Protein AF-A0AAD3HSI0-F1 (afdb_monomer_lite)

Structure (mmCIF, N/CA/C/O backbone):
data_AF-A0AAD3HSI0-F1
#
_entry.id   AF-A0AAD3HSI0-F1
#
loop_
_atom_site.group_PDB
_atom_site.id
_atom_site.type_symbol
_atom_site.label_atom_id
_atom_site.label_alt_id
_atom_site.label_comp_id
_atom_site.label_asym_id
_atom_site.label_entity_id
_atom_site.label_seq_id
_atom_site.pdbx_PDB_ins_code
_atom_site.Cartn_x
_atom_site.Cartn_y
_atom_site.Cartn_z
_atom_site.occupancy
_atom_site.B_iso_or_equiv
_atom_site.auth_seq_id
_atom_site.auth_comp_id
_atom_site.auth_asym_id
_atom_site.auth_atom_id
_atom_site.pdbx_PDB_model_num
ATOM 1 N N . MET A 1 1 ? -40.351 15.876 40.605 1.00 57.47 1 MET A N 1
ATOM 2 C CA . MET A 1 1 ? -41.743 15.424 40.361 1.00 57.47 1 MET A CA 1
ATOM 3 C C . MET A 1 1 ? -41.840 13.958 39.923 1.00 57.47 1 MET A C 1
ATOM 5 O O . MET A 1 1 ? -42.750 13.290 40.383 1.00 57.47 1 MET A O 1
ATOM 9 N N . ALA A 1 2 ? -40.918 13.416 39.111 1.00 60.62 2 ALA A N 1
ATOM 10 C CA . ALA A 1 2 ? -40.989 12.008 38.679 1.00 60.62 2 ALA A CA 1
ATOM 11 C C . ALA A 1 2 ? -40.868 10.975 39.827 1.00 60.62 2 ALA A C 1
ATOM 13 O O . ALA A 1 2 ? -41.600 9.993 39.830 1.00 60.62 2 ALA A O 1
ATOM 14 N N . GLN A 1 3 ? -40.014 11.214 40.832 1.00 64.88 3 GLN A N 1
ATOM 15 C CA . GLN A 1 3 ? -39.878 10.315 41.993 1.00 64.88 3 GLN A CA 1
ATOM 16 C C . GLN A 1 3 ? -41.147 10.243 42.855 1.00 64.88 3 GLN A C 1
ATOM 18 O O . GLN A 1 3 ? -41.597 9.145 43.161 1.00 64.88 3 GLN A O 1
ATOM 23 N N . SER A 1 4 ? -41.811 11.373 43.132 1.00 65.19 4 SER A N 1
ATOM 24 C CA . SER A 1 4 ? -43.018 11.368 43.979 1.00 65.19 4 SER A CA 1
ATOM 25 C C . SER A 1 4 ? -44.195 10.615 43.337 1.00 65.19 4 SER A C 1
ATOM 27 O O . SER A 1 4 ? -45.005 10.010 44.039 1.00 65.19 4 SER A O 1
ATOM 29 N N . ALA A 1 5 ? -44.276 10.598 42.000 1.00 67.88 5 ALA A N 1
ATOM 30 C CA . ALA A 1 5 ? -45.267 9.806 41.275 1.00 67.88 5 ALA A CA 1
ATOM 31 C C . ALA A 1 5 ? -44.990 8.295 41.392 1.00 67.88 5 ALA A C 1
ATOM 33 O O . ALA A 1 5 ? -45.919 7.521 41.632 1.00 67.88 5 ALA A O 1
ATOM 34 N N . VAL A 1 6 ? -43.723 7.880 41.284 1.00 71.81 6 VAL A N 1
ATOM 35 C CA . VAL A 1 6 ? -43.298 6.474 41.418 1.00 71.81 6 VAL A CA 1
ATOM 36 C C . VAL A 1 6 ? -43.520 5.961 42.844 1.00 71.81 6 VAL A C 1
ATOM 38 O O . VAL A 1 6 ? -44.069 4.872 43.024 1.00 71.81 6 VAL A O 1
ATOM 41 N N . ASP A 1 7 ? -43.195 6.770 43.854 1.00 77.06 7 ASP A N 1
ATOM 42 C CA . ASP A 1 7 ? -43.385 6.405 45.261 1.00 77.06 7 ASP A CA 1
ATOM 43 C C . ASP A 1 7 ? -44.874 6.191 45.584 1.00 77.06 7 ASP A C 1
ATOM 45 O O . ASP A 1 7 ? -45.240 5.174 46.181 1.00 77.06 7 ASP A O 1
ATOM 49 N N . SER A 1 8 ? -45.750 7.055 45.050 1.00 83.81 8 SER A N 1
ATOM 50 C CA . SER A 1 8 ? -47.211 6.928 45.184 1.00 83.81 8 SER A CA 1
ATOM 51 C C . SER A 1 8 ? -47.787 5.644 44.572 1.00 83.81 8 SER A C 1
ATOM 53 O O . SER A 1 8 ? -48.773 5.095 45.074 1.00 83.81 8 SER A O 1
ATOM 55 N N . GLY A 1 9 ? -47.165 5.128 43.506 1.00 91.56 9 GLY A N 1
ATOM 56 C CA . GLY A 1 9 ? -47.543 3.857 42.885 1.00 91.56 9 GLY A CA 1
ATOM 57 C C . GLY A 1 9 ? -47.223 2.660 43.781 1.00 91.56 9 GLY A C 1
ATOM 58 O O . GLY A 1 9 ? -48.044 1.750 43.921 1.00 91.56 9 GLY A O 1
ATOM 59 N N . ARG A 1 10 ? -46.069 2.693 44.461 1.00 92.56 10 ARG A N 1
ATOM 60 C CA . ARG A 1 10 ? -45.661 1.646 45.406 1.00 92.56 10 ARG A CA 1
ATOM 61 C C . ARG A 1 10 ? -46.605 1.563 46.605 1.00 92.56 10 ARG A C 1
ATOM 63 O O . ARG A 1 10 ? -47.008 0.458 46.965 1.00 92.56 10 ARG A O 1
ATOM 70 N N . GLN A 1 11 ? -46.997 2.695 47.199 1.00 93.94 11 GLN A N 1
ATOM 71 C CA . GLN A 1 11 ? -47.949 2.693 48.322 1.00 93.94 11 GLN A CA 1
ATOM 72 C C . GLN A 1 11 ? -49.327 2.162 47.913 1.00 93.94 11 GLN A C 1
ATOM 74 O O . GLN A 1 11 ? -49.906 1.365 48.650 1.00 93.94 11 GLN A O 1
ATOM 79 N N . ARG A 1 12 ? -49.827 2.524 46.720 1.00 95.44 12 ARG A N 1
ATOM 80 C CA . ARG A 1 12 ? -51.085 1.972 46.180 1.00 95.44 12 ARG A CA 1
ATOM 81 C C . ARG A 1 12 ? -51.027 0.458 46.026 1.00 95.44 12 ARG A C 1
ATOM 83 O O . ARG A 1 12 ? -51.946 -0.220 46.468 1.00 95.44 12 ARG A O 1
ATOM 90 N N . SER A 1 13 ? -49.951 -0.063 45.435 1.00 96.38 13 SER A N 1
ATOM 91 C CA . SER A 1 13 ? -49.782 -1.507 45.249 1.00 96.38 13 SER A CA 1
ATOM 92 C C . SER A 1 13 ? -49.721 -2.247 46.589 1.00 96.38 13 SER A C 1
ATOM 94 O O . SER A 1 13 ? -50.409 -3.249 46.762 1.00 96.38 13 SER A O 1
ATOM 96 N N . LEU A 1 14 ? -48.967 -1.728 47.567 1.00 95.75 14 LEU A N 1
ATOM 97 C CA . LEU A 1 14 ? -48.894 -2.321 48.906 1.00 95.75 14 LEU A CA 1
ATOM 98 C C . LEU A 1 14 ? -50.250 -2.309 49.621 1.00 95.75 14 LEU A C 1
ATOM 100 O O . LEU A 1 14 ? -50.632 -3.323 50.199 1.00 95.75 14 LEU A O 1
ATOM 104 N N . LEU A 1 15 ? -50.983 -1.194 49.550 1.00 96.38 15 LEU A N 1
ATOM 105 C CA . LEU A 1 15 ? -52.324 -1.071 50.122 1.00 96.38 15 LEU A CA 1
ATOM 106 C C . LEU A 1 15 ? -53.298 -2.066 49.482 1.00 96.38 15 LEU A C 1
ATOM 108 O O . LEU A 1 15 ? -53.994 -2.779 50.196 1.00 96.38 15 LEU A O 1
ATOM 112 N N . GLN A 1 16 ? -53.321 -2.152 48.151 1.00 97.38 16 GLN A N 1
ATOM 113 C CA . GLN A 1 16 ? -54.204 -3.063 47.422 1.00 97.38 16 GLN A CA 1
ATOM 114 C C . GLN A 1 16 ? -53.899 -4.533 47.743 1.00 97.38 16 GLN A C 1
ATOM 116 O O . GLN A 1 16 ? -54.815 -5.320 47.986 1.00 97.38 16 GLN A O 1
ATOM 121 N N . ASN A 1 17 ? -52.618 -4.904 47.800 1.00 97.31 17 ASN A N 1
ATOM 122 C CA . ASN A 1 17 ? -52.205 -6.257 48.173 1.00 97.31 17 ASN A CA 1
ATOM 123 C C . ASN A 1 17 ? -52.589 -6.580 49.626 1.00 97.31 17 ASN A C 1
ATOM 125 O O . ASN A 1 17 ? -53.079 -7.674 49.903 1.00 97.31 17 ASN A O 1
ATOM 129 N N . ALA A 1 18 ? -52.424 -5.624 50.548 1.00 97.06 18 ALA A N 1
ATOM 130 C CA . ALA A 1 18 ? -52.848 -5.780 51.938 1.00 97.06 18 ALA A CA 1
ATOM 131 C C . ALA A 1 18 ? -54.365 -5.963 52.058 1.00 97.06 18 ALA A C 1
ATOM 133 O O . ALA A 1 18 ? -54.807 -6.901 52.712 1.00 97.06 18 ALA A O 1
ATOM 134 N N . GLN A 1 19 ? -55.159 -5.142 51.367 1.00 97.12 19 GLN A N 1
ATOM 135 C CA . GLN A 1 19 ? -56.620 -5.270 51.331 1.00 97.12 19 GLN A CA 1
ATOM 136 C C . GLN A 1 19 ? -57.073 -6.611 50.742 1.00 97.12 19 GLN A C 1
ATOM 138 O O . GLN A 1 19 ? -58.029 -7.208 51.231 1.00 97.12 19 GLN A O 1
ATOM 143 N N . THR A 1 20 ? -56.364 -7.111 49.727 1.00 97.81 20 THR A N 1
ATOM 144 C CA . THR A 1 20 ? -56.641 -8.427 49.133 1.00 97.81 20 THR A CA 1
ATOM 145 C C . THR A 1 20 ? -56.404 -9.541 50.154 1.00 97.81 20 THR A C 1
ATOM 147 O O . THR A 1 20 ? -57.298 -10.354 50.371 1.00 97.81 20 THR A O 1
ATOM 150 N N . LEU A 1 21 ? -55.269 -9.531 50.867 1.00 96.62 21 LEU A N 1
ATOM 151 C CA . LEU A 1 21 ? -55.018 -10.507 51.936 1.00 96.62 21 LEU A CA 1
ATOM 152 C C . LEU A 1 21 ? -56.005 -10.382 53.100 1.00 96.62 21 LEU A C 1
ATOM 154 O O . LEU A 1 21 ? -56.401 -11.398 53.661 1.00 96.62 21 LEU A O 1
ATOM 158 N N . VAL A 1 22 ? -56.417 -9.166 53.473 1.00 97.25 22 VAL A N 1
ATOM 159 C CA . VAL A 1 22 ? -57.468 -8.956 54.483 1.00 97.25 22 VAL A CA 1
ATOM 160 C C . VAL A 1 22 ? -58.766 -9.631 54.040 1.00 97.25 22 VAL A C 1
ATOM 162 O O . VAL A 1 22 ? -59.374 -10.357 54.824 1.00 97.25 22 VAL A O 1
ATOM 165 N N . ALA A 1 23 ? -59.181 -9.434 52.786 1.00 97.12 23 ALA A N 1
ATOM 166 C CA . ALA A 1 23 ? -60.387 -10.051 52.242 1.00 97.12 23 ALA A CA 1
ATOM 167 C C . ALA A 1 23 ? -60.285 -11.585 52.206 1.00 97.12 23 ALA A C 1
ATOM 169 O O . ALA A 1 23 ? -61.213 -12.267 52.640 1.00 97.12 23 ALA A O 1
ATOM 170 N N . GLU A 1 24 ? -59.147 -12.129 51.763 1.00 96.69 24 GLU A N 1
ATOM 171 C CA . GLU A 1 24 ? -58.871 -13.571 51.785 1.00 96.69 24 GLU A CA 1
ATOM 172 C C . GLU A 1 24 ? -58.932 -14.136 53.211 1.00 96.69 24 GLU A C 1
ATOM 174 O O . GLU A 1 24 ? -59.584 -15.151 53.454 1.00 96.69 24 GLU A O 1
ATOM 179 N N . LEU A 1 25 ? -58.307 -13.453 54.175 1.00 96.19 25 LEU A N 1
ATOM 180 C CA . LEU A 1 25 ? -58.303 -13.855 55.579 1.00 96.19 25 LEU A CA 1
ATOM 181 C C . LEU A 1 25 ? -59.692 -13.779 56.215 1.00 96.19 25 LEU A C 1
ATOM 183 O O . LEU A 1 25 ? -60.002 -14.639 57.032 1.00 96.19 25 LEU A O 1
ATOM 187 N N . ARG A 1 26 ? -60.540 -12.806 55.860 1.00 96.25 26 ARG A N 1
ATOM 188 C CA . ARG A 1 26 ? -61.935 -12.741 56.344 1.00 96.25 26 ARG A CA 1
ATOM 189 C C . ARG A 1 26 ? -62.821 -13.826 55.734 1.00 96.25 26 ARG A C 1
ATOM 191 O O . ARG A 1 26 ? -63.758 -14.273 56.384 1.00 96.25 26 ARG A O 1
ATOM 198 N N . ALA A 1 27 ? -62.532 -14.257 54.506 1.00 96.06 27 ALA A N 1
ATOM 199 C CA . ALA A 1 27 ? -63.307 -15.291 53.822 1.00 96.06 27 ALA A CA 1
ATOM 200 C C . ALA A 1 27 ? -63.081 -16.704 54.394 1.00 96.06 27 ALA A C 1
ATOM 202 O O . ALA A 1 27 ? -63.919 -17.585 54.199 1.00 96.06 27 ALA A O 1
ATOM 203 N N . LEU A 1 28 ? -61.964 -16.940 55.094 1.00 95.31 28 LEU A N 1
ATOM 204 C CA . LEU A 1 28 ? -61.685 -18.230 55.729 1.00 95.31 28 LEU A CA 1
ATOM 205 C C . LEU A 1 28 ? -62.642 -18.481 56.913 1.00 95.31 28 LEU A C 1
ATOM 207 O O . LEU A 1 28 ? -62.819 -17.587 57.744 1.00 95.31 28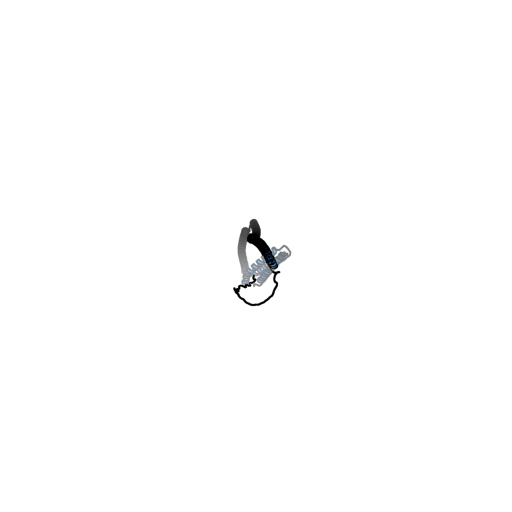 LEU A O 1
ATOM 211 N N . PRO A 1 29 ? -63.208 -19.692 57.068 1.00 94.44 29 PRO A N 1
ATOM 212 C CA . PRO A 1 29 ? -64.038 -20.028 58.227 1.00 94.44 29 PRO A CA 1
ATOM 213 C C . PRO A 1 29 ? -63.246 -19.928 59.545 1.00 94.44 29 PRO A C 1
ATOM 215 O O . PRO A 1 29 ? -62.018 -19.924 59.542 1.00 94.44 29 PRO A O 1
ATOM 218 N N . LEU A 1 30 ? -63.937 -19.788 60.681 1.00 92.56 30 LEU A N 1
ATOM 219 C CA . LEU A 1 30 ? -63.336 -19.619 62.020 1.00 92.56 30 LEU A CA 1
ATOM 220 C C . LEU A 1 30 ? -63.153 -20.952 62.773 1.00 92.56 30 LEU A C 1
ATOM 222 O O . LEU A 1 30 ? -63.159 -20.993 64.001 1.00 92.56 30 LEU A O 1
ATOM 226 N N . ASP A 1 31 ? -63.008 -22.067 62.059 1.00 92.12 31 ASP A N 1
ATOM 227 C CA . ASP A 1 31 ? -62.752 -23.362 62.687 1.00 92.12 31 ASP A CA 1
ATOM 228 C C . ASP A 1 31 ? -61.269 -23.512 63.100 1.00 92.12 31 ASP A C 1
ATOM 230 O O . ASP A 1 31 ? -60.387 -22.829 62.565 1.00 92.12 31 ASP A O 1
ATOM 234 N N . PRO A 1 32 ? -60.943 -24.398 64.061 1.00 88.69 32 PRO A N 1
ATOM 235 C CA . PRO A 1 32 ? -59.582 -24.514 64.587 1.00 88.69 32 PRO A CA 1
ATOM 236 C C . PRO A 1 32 ? -58.526 -24.889 63.538 1.00 88.69 32 PRO A C 1
ATOM 238 O O . PRO A 1 32 ? -57.370 -24.484 63.662 1.00 88.69 32 PRO A O 1
ATOM 241 N N . ALA A 1 33 ? -58.891 -25.664 62.511 1.00 91.00 33 ALA A N 1
ATOM 242 C CA . ALA A 1 33 ? -57.947 -26.111 61.491 1.00 91.00 33 ALA A CA 1
ATOM 243 C C . ALA A 1 33 ? -57.590 -24.975 60.524 1.00 91.00 33 ALA A C 1
ATOM 245 O O . ALA A 1 33 ? -56.409 -24.709 60.285 1.00 91.00 33 ALA A O 1
ATOM 246 N N . THR A 1 34 ? -58.592 -24.257 60.018 1.00 91.94 34 THR A N 1
ATOM 247 C CA . THR A 1 34 ? -58.365 -23.110 59.125 1.00 91.94 34 THR A CA 1
ATOM 248 C C . THR A 1 34 ? -57.750 -21.919 59.848 1.00 91.94 34 THR A C 1
ATOM 250 O O . THR A 1 34 ? -56.899 -21.237 59.281 1.00 91.94 34 THR A O 1
ATOM 253 N N . THR A 1 35 ? -58.078 -21.716 61.125 1.00 90.50 35 THR A N 1
ATOM 254 C CA . THR A 1 35 ? -57.453 -20.685 61.960 1.00 90.50 35 THR A CA 1
ATOM 255 C C . THR A 1 35 ? -55.942 -20.903 62.050 1.00 90.50 35 THR A C 1
ATOM 257 O O . THR A 1 35 ? -55.173 -19.977 61.796 1.00 90.50 35 THR A O 1
ATOM 260 N N . ARG A 1 36 ? -55.495 -22.145 62.276 1.00 90.25 36 ARG A N 1
ATOM 261 C CA . ARG A 1 36 ? -54.062 -22.491 62.253 1.00 90.25 36 ARG A CA 1
ATOM 262 C C . ARG A 1 36 ? -53.431 -22.271 60.880 1.00 90.25 36 ARG A C 1
ATOM 264 O O . ARG A 1 36 ? -52.336 -21.722 60.794 1.00 90.25 36 ARG A O 1
ATOM 271 N N . ALA A 1 37 ? -54.126 -22.656 59.811 1.00 92.00 37 ALA A N 1
ATOM 272 C CA . ALA A 1 37 ? -53.657 -22.447 58.441 1.00 92.00 37 ALA A CA 1
ATOM 273 C C . ALA A 1 37 ? -53.603 -20.958 58.035 1.00 92.00 37 ALA A C 1
ATOM 275 O O . ALA A 1 37 ? -52.862 -20.601 57.121 1.00 92.00 37 ALA A O 1
ATOM 276 N N . SER A 1 38 ? -54.351 -20.084 58.717 1.00 94.56 38 SER A N 1
ATOM 277 C CA . SER A 1 38 ? -54.396 -18.643 58.436 1.00 94.56 38 SER A CA 1
ATOM 278 C C . SER A 1 38 ? -53.213 -17.856 59.020 1.00 94.56 38 SER A C 1
ATOM 280 O O . SER A 1 38 ? -52.881 -16.788 58.504 1.00 94.56 38 SER A O 1
ATOM 282 N N . TYR A 1 39 ? -52.521 -18.373 60.046 1.00 94.25 39 TYR A N 1
ATOM 283 C CA . TYR A 1 39 ? -51.438 -17.642 60.720 1.00 94.25 39 TYR A CA 1
ATOM 284 C C . TYR A 1 39 ? -50.277 -17.235 59.800 1.00 94.25 39 TYR A C 1
ATOM 286 O O . TYR A 1 39 ? -49.871 -16.074 59.867 1.00 94.25 39 TYR A O 1
ATOM 294 N N . PRO A 1 40 ? -49.762 -18.088 58.889 1.00 93.25 40 PRO A N 1
ATOM 295 C CA . PRO A 1 40 ? -48.736 -17.662 57.936 1.00 93.25 40 PRO A CA 1
ATOM 296 C C . PRO A 1 40 ? -49.175 -16.454 57.093 1.00 93.25 40 PRO A C 1
ATOM 298 O O . PRO A 1 40 ?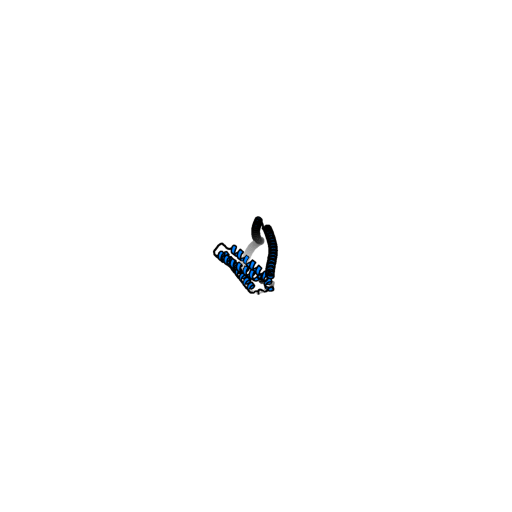 -48.421 -15.491 56.959 1.00 93.25 40 PRO A O 1
ATOM 301 N N . ARG A 1 41 ? -50.424 -16.459 56.607 1.00 93.88 41 ARG A N 1
ATOM 302 C CA . ARG A 1 41 ? -51.014 -15.353 55.835 1.00 93.88 41 ARG A CA 1
ATOM 303 C C . ARG A 1 41 ? -51.210 -14.091 56.679 1.00 93.88 41 ARG A C 1
ATOM 305 O O . ARG A 1 41 ? -50.975 -12.990 56.189 1.00 93.88 41 ARG A O 1
ATOM 312 N N . MET A 1 42 ? -51.554 -14.227 57.960 1.00 94.81 42 MET A N 1
ATOM 313 C CA . MET A 1 42 ? -51.582 -13.088 58.885 1.00 94.81 42 MET A CA 1
ATOM 314 C C . MET A 1 42 ? -50.195 -12.453 59.054 1.00 94.81 42 MET A C 1
ATOM 316 O O . MET A 1 42 ? -50.082 -11.229 59.041 1.00 94.81 42 MET A O 1
ATOM 320 N N . PHE A 1 43 ? -49.125 -13.245 59.168 1.00 93.50 43 PHE A N 1
ATOM 321 C CA . PHE A 1 43 ? -47.764 -12.698 59.259 1.00 93.50 43 PHE A CA 1
ATOM 322 C C . PHE A 1 43 ? -47.289 -12.054 57.953 1.00 93.50 43 PHE A C 1
ATOM 324 O O . PHE A 1 43 ? -46.572 -11.050 57.997 1.00 93.50 43 PHE A O 1
ATOM 331 N N . GLU A 1 44 ? -47.709 -12.571 56.796 1.00 93.56 44 GLU A N 1
ATOM 332 C CA . GLU A 1 44 ? -47.514 -11.899 55.503 1.00 93.56 44 GLU A CA 1
ATOM 333 C C . GLU A 1 44 ? -48.195 -10.526 55.482 1.00 93.56 44 GLU A C 1
ATOM 335 O O . GLU A 1 44 ? -47.564 -9.530 55.114 1.00 93.56 44 GLU A O 1
ATOM 340 N N . LEU A 1 45 ? -49.443 -10.449 55.950 1.00 95.69 45 LEU A N 1
ATOM 341 C CA . LEU A 1 45 ? -50.182 -9.196 56.058 1.00 95.69 45 LEU A CA 1
ATOM 342 C C . LEU A 1 45 ? -49.493 -8.209 57.016 1.00 95.69 45 LEU A C 1
ATOM 344 O O . LEU A 1 45 ? -49.240 -7.071 56.627 1.00 95.69 45 LEU A O 1
ATOM 348 N N . VAL A 1 46 ? -49.092 -8.643 58.216 1.00 95.31 46 VAL A N 1
ATOM 349 C CA . VAL A 1 46 ? -48.336 -7.813 59.179 1.00 95.31 46 VAL A CA 1
ATOM 350 C C . VAL A 1 46 ? -47.049 -7.272 58.547 1.00 95.31 46 VAL A C 1
ATOM 352 O O . VAL A 1 46 ? -46.726 -6.091 58.694 1.00 95.31 46 VAL A O 1
ATOM 355 N N . ARG A 1 47 ? -46.316 -8.104 57.795 1.00 94.06 47 ARG A N 1
ATOM 356 C CA . ARG A 1 47 ? -45.110 -7.674 57.070 1.00 94.06 47 ARG A CA 1
ATOM 357 C C . ARG A 1 47 ? -45.416 -6.645 55.994 1.00 94.06 47 ARG A C 1
ATOM 359 O O . ARG A 1 47 ? -44.655 -5.689 55.855 1.00 94.06 47 ARG A O 1
ATOM 366 N N . MET A 1 48 ? -46.497 -6.815 55.237 1.00 95.69 48 MET A N 1
ATOM 367 C CA . MET A 1 48 ? -46.905 -5.831 54.235 1.00 95.69 48 MET A CA 1
ATOM 368 C C . MET A 1 48 ? -47.335 -4.512 54.865 1.00 95.69 48 MET A C 1
ATOM 370 O O . MET A 1 48 ? -46.917 -3.468 54.375 1.00 95.69 48 MET A O 1
ATOM 374 N N . VAL A 1 49 ? -48.083 -4.539 55.971 1.00 96.56 49 VAL A N 1
ATOM 375 C CA . VAL A 1 49 ? -48.474 -3.327 56.707 1.00 96.56 49 VAL A CA 1
ATOM 376 C C . VAL A 1 49 ? -47.244 -2.614 57.271 1.00 96.56 49 VAL A C 1
ATOM 378 O O . VAL A 1 49 ? -47.125 -1.396 57.138 1.00 96.56 49 VAL A O 1
ATOM 381 N N . LYS A 1 50 ? -46.265 -3.355 57.805 1.00 95.38 50 LYS A N 1
ATOM 382 C CA . LYS A 1 50 ? -44.985 -2.774 58.231 1.00 95.38 50 LYS A CA 1
ATOM 383 C C . LYS A 1 50 ? -44.233 -2.135 57.057 1.00 95.38 50 LYS A C 1
ATOM 385 O O . LYS A 1 50 ? -43.874 -0.963 57.141 1.00 95.38 50 LYS A O 1
ATOM 390 N N . ARG A 1 51 ? -44.080 -2.844 55.931 1.00 95.38 51 ARG A N 1
ATOM 391 C CA . ARG A 1 51 ? -43.460 -2.304 54.701 1.00 95.38 51 ARG A CA 1
ATOM 392 C C . ARG A 1 51 ? -44.195 -1.075 54.172 1.00 95.38 51 ARG A C 1
ATOM 394 O O . ARG A 1 51 ? -43.556 -0.146 53.692 1.00 95.38 51 ARG A O 1
ATOM 401 N N . TYR A 1 52 ? -45.522 -1.066 54.252 1.00 95.75 52 TYR A N 1
ATOM 402 C CA . TYR A 1 52 ? -46.351 0.076 53.889 1.00 95.75 52 TYR A CA 1
ATOM 403 C C . TYR A 1 52 ? -46.061 1.274 54.802 1.00 95.75 52 TYR A C 1
ATOM 405 O O . TYR A 1 52 ? -45.846 2.375 54.299 1.00 95.75 52 TYR A O 1
ATOM 413 N N . SER A 1 53 ? -45.977 1.070 56.122 1.00 96.06 53 SER A N 1
ATOM 414 C CA . SER A 1 53 ? -45.641 2.143 57.068 1.00 96.06 53 SER A CA 1
ATOM 415 C C . SER A 1 53 ? -44.231 2.698 56.850 1.00 96.06 53 SER A C 1
ATOM 417 O O . SER A 1 53 ? -44.059 3.911 56.808 1.00 96.06 53 SER A O 1
ATOM 419 N N . GLU A 1 54 ? -43.239 1.840 56.598 1.00 95.38 54 GLU A N 1
ATOM 420 C CA . GLU A 1 54 ? -41.863 2.246 56.276 1.00 95.38 54 GLU A CA 1
ATOM 421 C C . GLU A 1 54 ? -41.802 3.018 54.949 1.00 95.38 54 GLU A C 1
ATOM 423 O O . GLU A 1 54 ? -41.183 4.078 54.869 1.00 95.38 54 GLU A O 1
ATOM 428 N N . ALA A 1 55 ? -42.497 2.531 53.914 1.00 93.50 55 ALA A N 1
ATOM 429 C CA . ALA A 1 55 ? -42.592 3.211 52.624 1.00 93.50 55 ALA A CA 1
ATOM 430 C C . ALA A 1 55 ? -43.336 4.551 52.716 1.00 93.50 55 ALA A C 1
ATOM 432 O O . ALA A 1 55 ? -43.075 5.451 51.922 1.00 93.50 55 ALA A O 1
ATOM 433 N N . THR A 1 56 ? -44.261 4.684 53.665 1.00 93.75 56 THR A N 1
ATOM 434 C CA . THR A 1 56 ? -44.967 5.938 53.944 1.00 93.75 56 THR A CA 1
ATOM 435 C C . THR A 1 56 ? -44.073 6.906 54.718 1.00 93.75 56 THR A C 1
ATOM 437 O O . THR A 1 56 ? -44.011 8.082 54.379 1.00 93.75 56 THR A O 1
ATOM 440 N N . ALA A 1 57 ? -43.308 6.418 55.698 1.00 93.44 57 ALA A N 1
ATOM 441 C CA . ALA A 1 57 ? -42.363 7.227 56.468 1.00 93.44 57 ALA A CA 1
ATOM 442 C C . ALA A 1 57 ? -41.213 7.788 55.612 1.00 93.44 57 ALA A C 1
ATOM 444 O O . ALA A 1 57 ? -40.664 8.840 55.941 1.00 93.44 57 ALA A O 1
ATOM 445 N N . ALA A 1 58 ? -40.869 7.105 54.514 1.00 92.81 58 ALA A N 1
ATOM 446 C CA . ALA A 1 58 ? -39.885 7.556 53.533 1.00 92.81 58 ALA A CA 1
ATOM 447 C C . ALA A 1 58 ? -40.387 8.694 52.620 1.00 92.81 58 ALA A C 1
ATOM 449 O O . ALA A 1 58 ? -39.578 9.313 51.931 1.00 92.81 58 ALA A O 1
ATOM 450 N N . LEU A 1 59 ? -41.697 8.976 52.596 1.00 91.50 59 LEU A N 1
ATOM 451 C CA . LEU A 1 59 ? -42.238 10.094 51.826 1.00 91.50 59 LEU A CA 1
ATOM 452 C C . LEU A 1 59 ? -41.864 11.452 52.452 1.00 91.50 59 LEU A C 1
ATOM 454 O O . LEU A 1 59 ? -41.721 11.554 53.680 1.00 91.50 59 LEU A O 1
ATOM 458 N N . PRO A 1 60 ? -41.792 12.517 51.629 1.00 92.06 60 PRO A N 1
ATOM 459 C CA . PRO A 1 60 ? -41.733 13.893 52.115 1.00 92.06 60 PRO A CA 1
ATOM 460 C C . PRO A 1 60 ? -42.875 14.199 53.094 1.00 92.06 60 PRO A C 1
ATOM 462 O O . PRO A 1 60 ? -43.970 13.645 52.976 1.00 92.06 60 PRO A O 1
ATOM 465 N N . ALA A 1 61 ? -42.621 15.076 54.066 1.00 90.44 61 ALA A N 1
ATOM 466 C CA . ALA A 1 61 ? -43.580 15.468 55.099 1.00 90.44 61 ALA A CA 1
ATOM 467 C C . ALA A 1 61 ? -44.640 16.456 54.574 1.00 90.44 61 ALA A C 1
ATOM 469 O O . ALA A 1 61 ? -44.745 17.579 55.057 1.00 90.44 61 ALA A O 1
ATOM 470 N N . ASP A 1 62 ? -45.425 16.010 53.594 1.00 92.81 62 ASP A N 1
ATOM 471 C CA . ASP A 1 62 ? -46.483 16.786 52.945 1.00 92.81 62 ASP A CA 1
ATOM 472 C C . ASP A 1 62 ? -47.873 16.193 53.249 1.00 92.81 62 ASP A C 1
ATOM 474 O O . ASP A 1 62 ? -48.003 15.088 53.785 1.00 92.81 62 ASP A O 1
ATOM 478 N N . GLU A 1 63 ? -48.939 16.880 52.828 1.00 89.44 63 GLU A N 1
ATOM 479 C CA . GLU A 1 63 ? -50.335 16.423 52.982 1.00 89.44 63 GLU A CA 1
ATOM 480 C C . GLU A 1 63 ? -50.573 15.006 52.428 1.00 89.44 63 GLU A C 1
ATOM 482 O O . GLU A 1 63 ? -51.367 14.228 52.961 1.00 89.44 63 GLU A O 1
ATOM 487 N N . THR A 1 64 ? -49.842 14.631 51.375 1.00 89.38 64 THR A N 1
ATOM 488 C CA . THR A 1 64 ? -49.932 13.295 50.773 1.00 89.38 64 THR A CA 1
ATOM 489 C C . THR A 1 64 ? -49.457 12.192 51.717 1.00 89.38 64 THR A C 1
ATOM 491 O O . THR A 1 64 ? -50.080 11.132 51.767 1.00 89.38 64 THR A O 1
ATOM 494 N N . ARG A 1 65 ? -48.400 12.434 52.500 1.00 93.62 65 ARG A N 1
ATOM 495 C CA . ARG A 1 65 ? -47.899 11.483 53.494 1.00 93.62 65 ARG A CA 1
ATOM 496 C C . ARG A 1 65 ? -48.893 11.310 54.632 1.00 93.62 65 ARG A C 1
ATOM 498 O O . ARG A 1 65 ? -49.182 10.171 54.978 1.00 93.62 65 ARG A O 1
ATOM 505 N N . ALA A 1 66 ? -49.467 12.398 55.146 1.00 94.38 66 ALA A N 1
ATOM 506 C CA . ALA A 1 66 ? -50.471 12.336 56.211 1.00 94.38 66 ALA A CA 1
ATOM 507 C C . ALA A 1 66 ? -51.682 11.467 55.813 1.00 94.38 66 ALA A C 1
ATOM 509 O O . ALA A 1 66 ? -52.141 10.627 56.587 1.00 94.38 66 ALA A O 1
ATOM 510 N N . MET A 1 67 ? -52.150 11.596 54.565 1.00 95.44 67 MET A N 1
ATOM 511 C CA . MET A 1 67 ? -53.223 10.754 54.022 1.00 95.44 67 MET A CA 1
ATOM 512 C C . MET A 1 67 ? -52.840 9.265 53.975 1.00 95.44 67 MET A C 1
ATOM 514 O O . MET A 1 67 ? -53.649 8.398 54.320 1.00 95.44 67 MET A O 1
ATOM 518 N N . TRP A 1 68 ? -51.607 8.941 53.581 1.00 95.94 68 TRP A N 1
ATOM 519 C CA . TRP A 1 68 ? -51.126 7.559 53.583 1.00 95.94 68 TRP A CA 1
ATOM 520 C C . TRP A 1 68 ? -50.888 7.012 54.995 1.00 95.94 68 TRP A C 1
ATOM 522 O O . TRP A 1 68 ? -51.177 5.839 55.236 1.00 95.94 68 TRP A O 1
ATOM 532 N N . GLU A 1 69 ? -50.424 7.832 55.937 1.00 96.25 69 GLU A N 1
ATOM 533 C CA . GLU A 1 69 ? -50.273 7.449 57.346 1.00 96.25 69 GLU A CA 1
ATOM 534 C C . GLU A 1 69 ? -51.629 7.086 57.952 1.00 96.25 69 GLU A C 1
ATOM 536 O O . GLU A 1 69 ? -51.755 6.024 58.561 1.00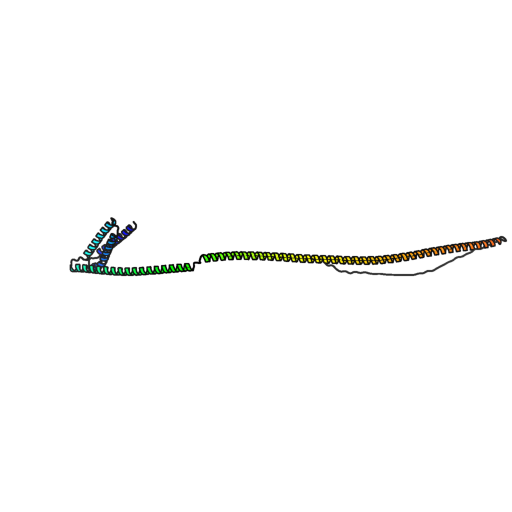 96.25 69 GLU A O 1
ATOM 541 N N . GLN A 1 70 ? -52.665 7.886 57.684 1.00 96.81 70 GLN A N 1
ATOM 542 C CA . GLN A 1 70 ? -54.033 7.598 58.117 1.00 96.81 70 GLN A CA 1
ATOM 543 C C . GLN A 1 70 ? -54.542 6.256 57.562 1.00 96.81 70 GLN A C 1
ATOM 545 O O . GLN A 1 70 ? -55.087 5.434 58.296 1.00 96.81 70 GLN A O 1
ATOM 550 N N . ARG A 1 71 ? -54.326 5.985 56.269 1.00 96.62 71 ARG A N 1
ATOM 551 C CA . ARG A 1 71 ? -54.672 4.682 55.667 1.00 96.62 71 ARG A CA 1
ATOM 552 C C . ARG A 1 71 ? -53.866 3.527 56.266 1.00 96.62 71 ARG A C 1
ATOM 554 O O . ARG A 1 71 ? -54.381 2.420 56.388 1.00 96.62 71 ARG A O 1
ATOM 561 N N . GLY A 1 72 ? -52.616 3.782 56.649 1.00 95.50 72 GLY A N 1
ATOM 562 C CA . GLY A 1 72 ? -51.765 2.818 57.342 1.00 95.50 72 GLY A CA 1
ATOM 563 C C . GLY A 1 72 ? -52.274 2.471 58.733 1.00 95.50 72 GLY A C 1
ATOM 564 O O . GLY A 1 72 ? -52.283 1.297 59.087 1.00 95.50 72 GLY A O 1
ATOM 565 N N . GLN A 1 73 ? -52.736 3.468 59.491 1.00 96.50 73 GLN A N 1
ATOM 566 C CA . GLN A 1 73 ? -53.373 3.261 60.795 1.00 96.50 73 GLN A CA 1
ATOM 567 C C . GLN A 1 73 ? -54.622 2.388 60.656 1.00 96.50 73 GLN A C 1
ATOM 569 O O . GLN A 1 73 ? -54.752 1.399 61.369 1.00 96.50 73 GLN A O 1
ATOM 574 N N . TRP A 1 74 ? -55.472 2.670 59.663 1.00 97.25 74 TRP A N 1
ATOM 575 C CA . TRP A 1 74 ? -56.656 1.850 59.401 1.00 97.25 74 TRP A CA 1
ATOM 576 C C . TRP A 1 74 ? -56.302 0.386 59.092 1.00 97.25 74 TRP A C 1
ATOM 578 O O . TRP A 1 74 ? -56.887 -0.530 59.661 1.00 97.25 74 TRP A O 1
ATOM 588 N N . LEU A 1 75 ? -55.279 0.142 58.264 1.00 96.19 75 LEU A N 1
ATOM 589 C CA . LEU A 1 75 ? -54.785 -1.219 58.021 1.00 96.19 75 LEU A CA 1
ATOM 590 C C . LEU A 1 75 ? -54.250 -1.897 59.293 1.00 96.19 75 LEU A C 1
ATOM 592 O O . LEU A 1 75 ? -54.430 -3.100 59.464 1.00 96.19 75 LEU A O 1
ATOM 596 N N . GLN A 1 76 ? -53.565 -1.161 60.173 1.00 96.06 76 GLN A N 1
ATOM 597 C CA . GLN A 1 76 ? -53.071 -1.709 61.442 1.00 96.06 76 GLN A CA 1
ATOM 598 C C . GLN A 1 76 ? -54.226 -2.138 62.352 1.00 96.06 76 GLN A C 1
ATOM 600 O O . GLN A 1 76 ? -54.163 -3.214 62.947 1.00 96.06 76 GLN A O 1
ATOM 605 N N . GLU A 1 77 ? -55.286 -1.334 62.419 1.00 96.75 77 GLU A N 1
ATOM 606 C CA . GLU A 1 77 ? -56.513 -1.666 63.145 1.00 96.75 77 GLU A CA 1
ATOM 607 C C . GLU A 1 77 ? -57.203 -2.896 62.546 1.00 96.75 77 GLU A C 1
ATOM 609 O O . GLU A 1 77 ? -57.586 -3.800 63.288 1.00 96.75 77 GLU A O 1
ATOM 614 N N . GLU A 1 78 ? -57.295 -2.995 61.215 1.00 96.25 78 GLU A N 1
ATOM 615 C CA . GLU A 1 78 ? -57.857 -4.180 60.554 1.00 96.25 78 GLU A CA 1
ATOM 616 C C . GLU A 1 78 ? -57.067 -5.454 60.870 1.00 96.25 78 GLU A C 1
ATOM 618 O O . GLU A 1 78 ? -57.660 -6.501 61.135 1.00 96.25 78 GLU A O 1
ATOM 623 N N . VAL A 1 79 ? -55.733 -5.378 60.875 1.00 96.06 79 VAL A N 1
ATOM 624 C CA . VAL A 1 79 ? -54.865 -6.503 61.252 1.00 96.06 79 VAL A CA 1
ATOM 625 C C . VAL A 1 79 ? -55.071 -6.900 62.709 1.00 96.06 79 VAL A C 1
ATOM 627 O O . VAL A 1 79 ? -55.145 -8.092 63.009 1.00 96.06 79 VAL A O 1
ATOM 630 N N . ALA A 1 80 ? -55.168 -5.923 63.613 1.00 94.81 80 ALA A N 1
ATOM 631 C CA . ALA A 1 80 ? -55.427 -6.180 65.024 1.00 94.81 80 ALA A CA 1
ATOM 632 C C . ALA A 1 80 ? -56.799 -6.843 65.228 1.00 94.81 80 ALA A C 1
ATOM 634 O O . ALA A 1 80 ? -56.892 -7.828 65.960 1.00 94.81 80 ALA A O 1
ATOM 635 N N . GLY A 1 81 ? -57.830 -6.367 64.522 1.00 96.06 81 GLY A N 1
ATOM 636 C CA . GLY A 1 81 ? -59.168 -6.957 64.527 1.00 96.06 81 GLY A CA 1
ATOM 637 C C . GLY A 1 81 ? -59.171 -8.396 64.011 1.00 96.06 81 GLY A C 1
ATOM 638 O O . GLY A 1 81 ? -59.662 -9.290 64.694 1.00 96.06 81 GLY A O 1
ATOM 639 N N . LEU A 1 82 ? -58.528 -8.652 62.868 1.00 95.19 82 LEU A N 1
ATOM 640 C CA . LEU A 1 82 ? -58.367 -10.004 62.321 1.00 95.19 82 LEU A CA 1
ATOM 641 C C . LEU A 1 82 ? -57.638 -10.940 63.289 1.00 95.19 82 LEU A C 1
ATOM 643 O O . LEU A 1 82 ? -58.047 -12.083 63.477 1.00 95.19 82 LEU A O 1
ATOM 647 N N . ALA A 1 83 ? -56.557 -10.473 63.915 1.00 93.62 83 ALA A N 1
ATOM 648 C CA . ALA A 1 83 ? -55.837 -11.267 64.901 1.00 93.62 83 ALA A CA 1
ATOM 649 C C . ALA A 1 83 ? -56.727 -11.586 66.108 1.00 93.62 83 ALA A C 1
ATOM 651 O O . ALA A 1 83 ? -56.759 -12.728 66.561 1.00 93.62 83 ALA A O 1
ATOM 652 N N . GLN A 1 84 ? -57.492 -10.608 66.593 1.00 95.12 84 GLN A N 1
ATOM 653 C CA . GLN A 1 84 ? -58.428 -10.805 67.691 1.00 95.12 84 GLN A CA 1
ATOM 654 C C . GLN A 1 84 ? -59.517 -11.823 67.333 1.00 95.12 84 GLN A C 1
ATOM 656 O O . GLN A 1 84 ? -59.738 -12.747 68.111 1.00 95.12 84 GLN A O 1
ATOM 661 N N . GLU A 1 85 ? -60.138 -11.714 66.156 1.00 94.56 85 GLU A N 1
ATOM 662 C CA . GLU A 1 85 ? -61.138 -12.672 65.655 1.00 94.56 85 GLU A CA 1
ATOM 663 C C . GLU A 1 85 ? -60.583 -14.101 65.591 1.00 94.56 85 GLU A C 1
ATOM 665 O O . GLU A 1 85 ? -61.278 -15.058 65.924 1.00 94.56 85 GLU A O 1
ATOM 670 N N . ARG A 1 86 ? -59.312 -14.250 65.200 1.00 92.69 86 ARG A N 1
ATOM 671 C CA . ARG A 1 86 ? -58.642 -15.549 65.036 1.00 92.69 86 ARG A CA 1
ATOM 672 C C . ARG A 1 86 ? -58.145 -16.158 66.345 1.00 92.69 86 ARG A C 1
ATOM 674 O O . ARG A 1 86 ? -57.994 -17.374 66.434 1.00 92.69 86 ARG A O 1
ATOM 681 N N . ILE A 1 87 ? -57.847 -15.342 67.351 1.00 93.81 87 ILE A N 1
ATOM 682 C CA . ILE A 1 87 ? -57.401 -15.828 68.663 1.00 93.81 87 ILE A CA 1
ATOM 683 C C . ILE A 1 87 ? -58.606 -16.083 69.575 1.00 93.81 87 ILE A C 1
ATOM 685 O O . ILE A 1 87 ? -58.567 -17.012 70.386 1.00 93.81 87 ILE A O 1
ATOM 689 N N . TYR A 1 88 ? -59.671 -15.285 69.443 1.00 94.38 88 TYR A N 1
ATOM 690 C CA . TYR A 1 88 ? -60.825 -15.337 70.329 1.00 94.38 88 TYR A CA 1
ATOM 691 C C . TYR A 1 88 ? -61.490 -16.713 70.319 1.00 94.38 88 TYR A C 1
ATOM 693 O O . TYR A 1 88 ? -61.851 -17.269 69.284 1.00 94.38 88 TYR A O 1
ATOM 701 N N . SER A 1 89 ? -61.683 -17.250 71.517 1.00 91.56 89 SER A N 1
ATOM 702 C CA . SER A 1 89 ? -62.480 -18.437 71.756 1.00 91.56 89 SER A CA 1
ATOM 703 C C . SER A 1 89 ? -63.219 -18.247 73.077 1.00 91.56 89 SER A C 1
ATOM 705 O O . SER A 1 89 ? -62.625 -17.712 74.018 1.00 91.56 89 SER A O 1
ATOM 707 N N . PRO A 1 90 ? -64.494 -18.666 73.180 1.00 91.31 90 PRO A N 1
ATOM 708 C CA . PRO A 1 90 ? -65.200 -18.661 74.458 1.00 91.31 90 PRO A CA 1
ATOM 709 C C . PRO A 1 90 ? -64.555 -19.614 75.479 1.00 91.31 90 PRO A C 1
ATOM 711 O O . PRO A 1 90 ? -64.730 -19.423 76.680 1.00 91.31 90 PRO A O 1
ATOM 714 N N . ASP A 1 91 ? -63.795 -20.614 75.019 1.00 94.69 91 ASP A N 1
ATOM 715 C CA . ASP A 1 91 ? -62.974 -21.470 75.872 1.00 94.69 91 ASP A CA 1
ATOM 716 C C . ASP A 1 91 ? -61.593 -20.839 76.113 1.00 94.69 91 ASP A C 1
ATOM 718 O O . ASP A 1 91 ? -60.812 -20.595 75.188 1.00 94.69 91 ASP A O 1
ATOM 722 N N . GLN A 1 92 ? -61.273 -20.613 77.387 1.00 94.44 92 GLN A N 1
ATOM 723 C CA . GLN A 1 92 ? -60.012 -20.017 77.812 1.00 94.44 92 GLN A CA 1
ATOM 724 C C . GLN A 1 92 ? -58.801 -20.867 77.399 1.00 94.44 92 GLN A C 1
ATOM 726 O O . GLN A 1 92 ? -57.764 -20.308 77.037 1.00 94.44 92 GLN A O 1
ATOM 731 N N . GLN A 1 93 ? -58.907 -22.200 77.429 1.00 94.50 93 GLN A N 1
ATOM 732 C CA . GLN A 1 93 ? -57.794 -23.069 77.030 1.00 94.50 93 GLN A CA 1
ATOM 733 C C . GLN A 1 93 ? -57.497 -22.922 75.538 1.00 94.50 93 GLN A C 1
ATOM 735 O O . GLN A 1 93 ? -56.340 -22.749 75.143 1.00 94.50 93 GLN A O 1
ATOM 740 N N . GLN A 1 94 ? -58.546 -22.913 74.717 1.00 91.62 94 GLN A N 1
ATOM 741 C CA . GLN A 1 94 ? -58.430 -22.723 73.279 1.00 91.62 94 GLN A CA 1
ATOM 742 C C . GLN A 1 94 ? -57.901 -21.326 72.913 1.00 91.62 94 GLN A C 1
ATOM 744 O O . GLN A 1 94 ? -57.082 -21.218 72.000 1.00 91.62 94 GLN A O 1
ATOM 749 N N . TYR A 1 95 ? -58.293 -20.273 73.641 1.00 93.94 95 TYR A N 1
ATOM 750 C CA . TYR A 1 95 ? -57.739 -18.921 73.475 1.00 93.94 95 TYR A CA 1
ATOM 751 C C . TYR A 1 95 ? -56.214 -18.901 73.664 1.00 93.94 95 TYR A C 1
ATOM 753 O O . TYR A 1 95 ? -55.478 -18.435 72.790 1.00 93.94 95 TYR A O 1
ATOM 761 N N . TRP A 1 96 ? -55.719 -19.454 74.778 1.00 96.00 96 TRP A N 1
ATOM 762 C CA . TRP A 1 96 ? -54.279 -19.499 75.057 1.00 96.00 96 TRP A CA 1
ATOM 763 C C . TRP A 1 96 ? -53.519 -20.364 74.053 1.00 96.00 96 TRP A C 1
ATOM 765 O O . TRP A 1 96 ? -52.414 -20.004 73.644 1.00 96.00 96 TRP A O 1
ATOM 775 N N . LEU A 1 97 ? -54.115 -21.477 73.617 1.00 94.12 97 LEU A N 1
ATOM 776 C CA . LEU A 1 97 ? -53.535 -22.329 72.585 1.00 94.12 97 LEU A CA 1
ATOM 777 C C . LEU A 1 97 ? -53.404 -21.587 71.248 1.00 94.12 97 LEU A C 1
ATOM 779 O O . LEU A 1 97 ? -52.336 -21.618 70.640 1.00 94.12 97 LEU A O 1
ATOM 783 N N . ASN A 1 98 ? -54.456 -20.897 70.804 1.00 92.12 98 ASN A N 1
ATOM 784 C CA . ASN A 1 98 ? -54.438 -20.102 69.575 1.00 92.12 98 ASN A CA 1
ATOM 785 C C . ASN A 1 98 ? -53.387 -18.983 69.648 1.00 92.12 98 ASN A C 1
ATOM 787 O O . ASN A 1 98 ? -52.636 -18.777 68.695 1.00 92.12 98 ASN A O 1
ATOM 791 N N . LEU A 1 99 ? -53.276 -18.307 70.797 1.00 93.81 99 LEU A N 1
ATOM 792 C CA . LEU A 1 99 ? -52.258 -17.282 71.018 1.00 93.81 99 LEU A CA 1
ATOM 793 C C . LEU A 1 99 ? -50.835 -17.856 70.928 1.00 93.81 99 LEU A C 1
ATOM 795 O O . LEU A 1 99 ? -49.987 -17.286 70.244 1.00 93.81 99 LEU A O 1
ATOM 799 N N . LEU A 1 100 ? -50.569 -18.993 71.578 1.00 95.00 100 LEU A N 1
ATOM 800 C CA . LEU A 1 100 ? -49.265 -19.661 71.513 1.00 95.00 100 LEU A CA 1
ATOM 801 C C . LEU A 1 100 ? -48.924 -20.097 70.086 1.00 95.00 100 LEU A C 1
ATOM 803 O O . LEU A 1 100 ? -47.809 -19.858 69.628 1.00 95.00 100 LEU A O 1
ATOM 807 N N . LEU A 1 101 ? -49.875 -20.695 69.365 1.00 93.38 101 LEU A N 1
ATOM 808 C CA . LEU A 1 101 ? -49.674 -21.114 67.977 1.00 93.38 101 LEU A CA 1
ATOM 809 C C . LEU A 1 101 ? -49.384 -19.923 67.058 1.00 93.38 101 LEU A C 1
ATOM 811 O O . LEU A 1 101 ? -48.504 -20.023 66.203 1.00 93.38 101 LEU A O 1
ATOM 815 N N . LEU A 1 102 ? -50.061 -18.791 67.264 1.00 92.62 102 LEU A N 1
ATOM 816 C CA . LEU A 1 102 ? -49.757 -17.558 66.547 1.00 92.62 102 LEU A CA 1
ATOM 817 C C . LEU A 1 102 ? -48.328 -17.082 66.852 1.00 92.62 102 LEU A C 1
ATOM 819 O O . LEU A 1 102 ? -47.582 -16.772 65.925 1.00 92.62 102 LEU A O 1
ATOM 823 N N . LEU A 1 103 ? -47.909 -17.068 68.122 1.00 94.38 103 LEU A N 1
ATOM 824 C CA . LEU A 1 103 ? -46.546 -16.680 68.505 1.00 94.38 103 LEU A CA 1
ATOM 825 C C . LEU A 1 103 ? -45.481 -17.596 67.877 1.00 94.38 103 LEU A C 1
ATOM 827 O O . LEU A 1 103 ? -44.489 -17.092 67.348 1.00 94.38 103 LEU A O 1
ATOM 831 N N . PHE A 1 104 ? -45.695 -18.916 67.871 1.00 94.62 104 PHE A N 1
ATOM 832 C CA . PHE A 1 104 ? -44.787 -19.871 67.224 1.00 94.62 104 PHE A CA 1
ATOM 833 C C . PHE A 1 104 ? -44.728 -19.680 65.706 1.00 94.62 104 PHE A C 1
ATOM 835 O O . PHE A 1 104 ? -43.634 -19.612 65.148 1.00 94.62 104 PHE A O 1
ATOM 842 N N . ALA A 1 105 ? -45.873 -19.501 65.042 1.00 91.69 105 ALA A N 1
ATOM 843 C CA . ALA A 1 105 ? -45.909 -19.197 63.612 1.00 91.69 105 ALA A CA 1
ATOM 844 C C . ALA A 1 105 ? -45.163 -17.887 63.287 1.00 91.69 105 ALA A C 1
ATOM 846 O O . ALA A 1 105 ? -44.486 -17.791 62.261 1.00 91.69 105 ALA A O 1
ATOM 847 N N . GLY A 1 106 ? -45.220 -16.900 64.185 1.00 90.94 106 GLY A N 1
ATOM 848 C CA . GLY A 1 106 ? -44.463 -15.655 64.066 1.00 90.94 106 GLY A CA 1
ATOM 849 C C . GLY A 1 106 ? -42.960 -15.859 64.206 1.00 90.94 106 GLY A C 1
ATOM 850 O O . GLY A 1 106 ? -42.190 -15.334 63.399 1.00 90.94 106 GLY A O 1
ATOM 851 N N . ALA A 1 107 ? -42.538 -16.655 65.189 1.00 93.44 107 ALA A N 1
ATOM 852 C CA . ALA A 1 107 ? -41.137 -17.018 65.376 1.00 93.44 107 ALA A CA 1
ATOM 853 C C . ALA A 1 107 ? -40.579 -17.762 64.152 1.00 93.44 107 ALA A C 1
ATOM 855 O O . ALA A 1 107 ? -39.526 -17.385 63.640 1.00 93.44 107 ALA A O 1
ATOM 856 N N . GLU A 1 108 ? -41.315 -18.740 63.615 1.00 93.12 108 GLU A N 1
ATOM 857 C CA . GLU A 1 108 ? -40.933 -19.453 62.391 1.00 93.12 108 GLU A CA 1
ATOM 858 C C . GLU A 1 108 ? -40.854 -18.530 61.173 1.00 93.12 108 GLU A C 1
ATOM 860 O O . GLU A 1 108 ? -39.929 -18.640 60.368 1.00 93.12 108 GLU A O 1
ATOM 865 N N . ALA A 1 109 ? -41.813 -17.613 61.015 1.00 89.50 109 ALA A N 1
ATOM 866 C CA . ALA A 1 109 ? -41.789 -16.655 59.919 1.00 89.50 109 ALA A CA 1
ATOM 867 C C . ALA A 1 109 ? -40.553 -15.749 60.015 1.00 89.50 109 ALA A C 1
ATOM 869 O O . ALA A 1 109 ? -39.909 -15.480 58.995 1.00 89.50 109 ALA A O 1
ATOM 870 N N . CYS A 1 110 ? -40.216 -15.267 61.216 1.00 90.44 110 CYS A N 1
ATOM 871 C CA . CYS A 1 110 ? -39.016 -14.471 61.481 1.00 90.44 110 CYS A CA 1
ATOM 872 C C . CYS A 1 110 ? -37.732 -15.245 61.175 1.00 90.44 110 CYS A C 1
ATOM 874 O O . CYS A 1 110 ? -36.871 -14.719 60.476 1.00 90.44 110 CYS A O 1
ATOM 876 N N . ASP A 1 111 ? -37.637 -16.493 61.623 1.00 94.38 111 ASP A N 1
ATOM 877 C CA . ASP A 1 111 ? -36.499 -17.374 61.366 1.00 94.38 111 ASP A CA 1
ATOM 878 C C . ASP A 1 111 ? -36.313 -17.649 59.860 1.00 94.38 111 ASP A C 1
ATOM 880 O O . ASP A 1 111 ? -35.218 -17.473 59.325 1.00 94.38 111 ASP A O 1
ATOM 884 N N . ARG A 1 112 ? -37.398 -17.948 59.127 1.00 92.31 112 ARG A N 1
ATOM 885 C CA . ARG A 1 112 ? -37.366 -18.077 57.656 1.00 92.31 112 ARG A CA 1
ATOM 886 C C . ARG A 1 112 ? -36.853 -16.809 56.972 1.00 92.31 112 ARG A C 1
ATOM 888 O O . ARG A 1 112 ? -35.959 -16.892 56.139 1.00 92.31 112 ARG A O 1
ATOM 895 N N . ALA A 1 113 ? -37.347 -15.636 57.368 1.00 89.38 113 ALA A N 1
ATOM 896 C CA . ALA A 1 113 ? -36.896 -14.375 56.777 1.00 89.38 113 ALA A CA 1
ATOM 897 C C . ALA A 1 113 ? -35.430 -14.048 57.098 1.00 89.38 113 ALA A C 1
ATOM 899 O O . ALA A 1 113 ? -34.749 -13.440 56.276 1.00 89.38 113 ALA A O 1
ATOM 900 N N . LEU A 1 114 ? -34.928 -14.437 58.275 1.00 94.31 114 LEU A N 1
ATOM 901 C CA . LEU A 1 114 ? -33.511 -14.287 58.610 1.00 94.31 114 LEU A CA 1
ATOM 902 C C . LEU A 1 114 ? -32.631 -15.203 57.752 1.00 94.31 114 LEU A C 1
ATOM 904 O O . LEU A 1 114 ? -31.585 -14.750 57.290 1.00 94.31 114 LEU A O 1
ATOM 908 N N . ARG A 1 115 ? -33.065 -16.446 57.494 1.00 96.56 115 ARG A N 1
ATOM 909 C CA . ARG A 1 115 ? -32.368 -17.364 56.577 1.00 96.56 115 ARG A CA 1
ATOM 910 C C . ARG A 1 115 ? -32.336 -16.825 55.152 1.00 96.56 115 ARG A C 1
ATOM 912 O O . ARG A 1 115 ? -31.254 -16.687 54.598 1.00 96.56 115 ARG A O 1
ATOM 919 N N . GLU A 1 116 ? -33.487 -16.433 54.608 1.00 95.50 116 GLU A N 1
ATOM 920 C CA . GLU A 1 116 ? -33.581 -15.838 53.267 1.00 95.50 116 GLU A CA 1
ATOM 921 C C . GLU A 1 116 ? -32.697 -14.590 53.144 1.00 95.50 116 GLU A C 1
ATOM 923 O O . GLU A 1 116 ? -31.984 -14.415 52.158 1.00 95.50 116 GLU A O 1
ATOM 928 N N . LYS A 1 117 ? -32.687 -13.725 54.167 1.00 95.31 117 LYS A N 1
ATOM 929 C CA . LYS A 1 117 ? -31.819 -12.543 54.184 1.00 95.31 117 LYS A CA 1
ATOM 930 C C . LYS A 1 117 ? -30.337 -12.931 54.158 1.00 95.31 117 LYS A C 1
ATOM 932 O O . LYS A 1 117 ? -29.569 -12.333 53.414 1.00 95.31 117 LYS A O 1
ATOM 937 N N . LEU A 1 118 ? -29.936 -13.925 54.947 1.00 97.06 118 LEU A N 1
ATOM 938 C CA . LEU A 1 118 ? -28.555 -14.402 54.983 1.00 97.06 118 LEU A CA 1
ATOM 939 C C . LEU A 1 118 ? -28.137 -15.046 53.649 1.00 97.06 118 LEU A C 1
ATOM 941 O O . LEU A 1 118 ? -27.031 -14.798 53.177 1.00 97.06 118 LEU A O 1
ATOM 945 N N . GLU A 1 119 ? -29.024 -15.806 53.007 1.00 97.62 119 GLU A N 1
ATOM 946 C CA . GLU A 1 119 ? -28.808 -16.355 51.662 1.00 97.62 119 GLU A CA 1
ATOM 947 C C . GLU A 1 119 ? -28.637 -15.245 50.618 1.00 97.62 119 GLU A C 1
ATOM 949 O O . GLU A 1 119 ? -27.706 -15.297 49.810 1.00 97.62 119 GLU A O 1
ATOM 954 N N . LEU A 1 120 ? -29.476 -14.205 50.668 1.00 96.50 120 LEU A N 1
ATOM 955 C CA . LEU A 1 120 ? -29.353 -13.033 49.800 1.00 96.50 120 LEU A CA 1
ATOM 956 C C . LEU A 1 120 ? -28.056 -12.257 50.053 1.00 96.50 120 LEU A C 1
ATOM 958 O O . LEU A 1 120 ? -27.409 -11.840 49.094 1.00 96.50 120 LEU A O 1
ATOM 962 N N . ASP A 1 121 ? -27.640 -12.094 51.311 1.00 97.00 121 ASP A N 1
ATOM 963 C CA . ASP A 1 121 ? -26.382 -11.428 51.665 1.00 97.00 121 ASP A CA 1
ATOM 964 C C . ASP A 1 121 ? -25.174 -12.223 51.128 1.00 97.00 121 ASP A C 1
ATOM 966 O O . ASP A 1 121 ? -24.253 -11.640 50.548 1.00 97.00 121 ASP A O 1
ATOM 970 N N . ILE A 1 122 ? -25.189 -13.558 51.240 1.00 97.62 122 ILE A N 1
ATOM 971 C CA . ILE A 1 122 ? -24.160 -14.438 50.657 1.00 97.62 122 ILE A CA 1
ATOM 972 C C . ILE A 1 122 ? -24.159 -14.329 49.127 1.00 97.62 122 ILE A C 1
ATOM 974 O O . ILE A 1 122 ? -23.095 -14.177 48.518 1.00 97.62 122 ILE A O 1
ATOM 978 N N . ALA A 1 123 ? -25.335 -14.356 48.494 1.00 96.69 123 ALA A N 1
ATOM 979 C CA . ALA A 1 123 ? -25.465 -14.211 47.049 1.00 96.69 123 ALA A CA 1
ATOM 980 C C . ALA A 1 123 ? -24.923 -12.852 46.576 1.00 96.69 123 ALA A C 1
ATOM 982 O O . ALA A 1 123 ? -24.101 -12.804 45.660 1.00 96.69 123 ALA A O 1
ATOM 983 N N . HIS A 1 124 ? -25.284 -11.760 47.249 1.00 96.44 124 HIS A N 1
ATOM 984 C CA . HIS A 1 124 ? -24.793 -10.417 46.946 1.00 96.44 124 HIS A CA 1
ATOM 985 C C . HIS A 1 124 ? -23.270 -10.307 47.112 1.00 96.44 124 HIS A C 1
ATOM 987 O O . HIS A 1 124 ? -22.587 -9.716 46.271 1.00 96.44 124 HIS A O 1
ATOM 993 N N . GLN A 1 125 ? -22.704 -10.903 48.166 1.00 98.00 125 GLN A N 1
ATOM 994 C CA . GLN A 1 125 ? -21.252 -10.960 48.351 1.00 98.00 125 GLN A CA 1
ATOM 995 C C . GLN A 1 125 ? -20.564 -11.745 47.229 1.00 98.00 125 GLN A C 1
ATOM 997 O O . GLN A 1 125 ? -19.527 -11.307 46.729 1.00 98.00 125 GLN A O 1
ATOM 1002 N N . SER A 1 126 ? -21.138 -12.872 46.798 1.00 97.12 126 SER A N 1
ATOM 1003 C CA . SER A 1 126 ? -20.591 -13.664 45.690 1.00 97.12 126 SER A CA 1
ATOM 1004 C C . SER A 1 126 ? -20.609 -12.893 44.365 1.00 97.12 126 SER A C 1
ATOM 1006 O O . SER A 1 126 ? -19.589 -12.836 43.680 1.00 97.12 126 SER A O 1
ATOM 1008 N N . GLN A 1 127 ? -21.709 -12.196 44.058 1.00 96.88 127 GLN A N 1
ATOM 1009 C CA . GLN A 1 127 ? -21.823 -11.335 42.879 1.00 96.88 127 GLN A CA 1
ATOM 1010 C C . GLN A 1 127 ? -20.839 -10.164 42.940 1.00 96.88 127 GLN A C 1
ATOM 1012 O O . GLN A 1 127 ? -20.190 -9.844 41.949 1.00 96.88 127 GLN A O 1
ATOM 1017 N N . SER A 1 128 ? -20.668 -9.554 44.114 1.00 97.38 128 SER A N 1
ATOM 1018 C CA . SER A 1 128 ? -19.700 -8.469 44.311 1.00 97.38 128 SER A CA 1
ATOM 1019 C C . SER A 1 128 ? -18.263 -8.932 44.042 1.00 97.38 128 SER A C 1
ATOM 1021 O O . SER A 1 128 ? -17.493 -8.201 43.419 1.00 97.38 128 SER A O 1
ATOM 1023 N N . ARG A 1 129 ? -17.906 -10.158 44.452 1.00 97.94 129 ARG A N 1
ATOM 1024 C CA . ARG A 1 129 ? -16.598 -10.763 44.143 1.00 97.94 129 ARG A CA 1
ATOM 1025 C C . ARG A 1 129 ? -16.435 -11.031 42.648 1.00 97.94 129 ARG A C 1
ATOM 1027 O O . ARG A 1 129 ? -15.412 -10.651 42.094 1.00 97.94 129 ARG A O 1
ATOM 1034 N N . GLN A 1 130 ? -17.451 -11.594 41.993 1.00 97.50 130 GLN A N 1
ATOM 1035 C CA . GLN A 1 130 ? -17.437 -11.817 40.541 1.00 97.50 130 GLN A CA 1
ATOM 1036 C C . GLN A 1 130 ? -17.273 -10.505 39.764 1.00 97.50 130 GLN A C 1
ATOM 1038 O O . GLN A 1 130 ? -16.484 -10.429 38.828 1.00 97.50 130 GLN A O 1
ATOM 1043 N N . LEU A 1 131 ? -17.968 -9.439 40.172 1.00 96.81 131 LEU A N 1
ATOM 1044 C CA . LEU A 1 131 ? -17.820 -8.121 39.554 1.00 96.81 131 LEU A CA 1
ATOM 1045 C C . LEU A 1 131 ? -16.423 -7.531 39.767 1.00 96.81 131 LEU A C 1
ATOM 1047 O O . LEU A 1 131 ? -15.890 -6.903 38.853 1.00 96.81 131 LEU A O 1
ATOM 1051 N N . ALA A 1 132 ? -15.826 -7.714 40.946 1.00 97.25 132 ALA A N 1
ATOM 1052 C CA . ALA A 1 132 ? -14.454 -7.283 41.205 1.00 97.25 132 ALA A CA 1
ATOM 1053 C C . ALA A 1 132 ? -13.445 -8.056 40.340 1.00 97.25 132 ALA A C 1
ATOM 1055 O O . ALA A 1 132 ? -12.545 -7.450 39.765 1.00 97.25 132 ALA A O 1
ATOM 1056 N N . GLU A 1 133 ? -13.636 -9.366 40.186 1.00 97.50 133 GLU A N 1
ATOM 1057 C CA . GLU A 1 133 ? -12.797 -10.215 39.340 1.00 97.50 133 GLU A CA 1
ATOM 1058 C C . GLU A 1 133 ? -12.893 -9.819 37.860 1.00 97.50 133 GLU A C 1
ATOM 1060 O O . GLU A 1 133 ? -11.869 -9.590 37.220 1.00 97.50 133 GLU A O 1
ATOM 1065 N N . LEU A 1 134 ? -14.107 -9.634 37.330 1.00 96.94 134 LEU A N 1
ATOM 1066 C CA . LEU A 1 134 ? -14.314 -9.182 35.950 1.00 96.94 134 LEU A CA 1
ATOM 1067 C C . LEU A 1 134 ? -13.720 -7.791 35.694 1.00 96.94 134 LEU A C 1
ATOM 1069 O O . LEU A 1 134 ? -13.183 -7.541 34.616 1.00 96.94 134 LEU A O 1
ATOM 1073 N N . ARG A 1 135 ? -13.786 -6.880 36.674 1.00 97.31 135 ARG A N 1
ATOM 1074 C CA . ARG A 1 135 ? -13.114 -5.573 36.582 1.00 97.31 135 ARG A CA 1
ATOM 1075 C C . ARG A 1 135 ? -11.599 -5.732 36.508 1.00 97.31 135 ARG A C 1
ATOM 1077 O O . ARG A 1 135 ? -10.993 -5.126 35.631 1.00 97.31 135 ARG A O 1
ATOM 1084 N N . GLY A 1 136 ? -11.017 -6.586 37.351 1.00 97.75 136 GLY A N 1
ATOM 1085 C CA . GLY A 1 136 ? -9.587 -6.894 37.305 1.00 97.75 136 GLY A CA 1
ATOM 1086 C C . GLY A 1 136 ? -9.157 -7.495 35.963 1.00 97.75 136 GLY A C 1
ATOM 1087 O O . GLY A 1 136 ? -8.169 -7.055 35.382 1.00 97.75 136 GLY A O 1
ATOM 1088 N N . GLN A 1 137 ? -9.936 -8.434 35.418 1.00 97.25 137 GLN A N 1
ATOM 1089 C CA . GLN A 1 137 ? -9.684 -9.015 34.092 1.00 97.25 137 GLN A CA 1
ATOM 1090 C C . GLN A 1 137 ? -9.759 -7.964 32.976 1.00 97.25 137 GLN A C 1
ATOM 1092 O O . GLN A 1 137 ? -8.931 -7.958 32.068 1.00 97.25 137 GLN A O 1
ATOM 1097 N N . LEU A 1 138 ? -10.726 -7.047 33.045 1.00 96.56 138 LEU A N 1
ATOM 1098 C CA . LEU A 1 138 ? -10.888 -5.982 32.058 1.00 96.56 138 LEU A CA 1
ATOM 1099 C C . LEU A 1 138 ? -9.748 -4.956 32.122 1.00 96.56 138 LEU A C 1
ATOM 1101 O O . LEU A 1 138 ? -9.299 -4.474 31.082 1.00 96.56 138 LEU A O 1
ATOM 1105 N N . GLU A 1 139 ? -9.269 -4.624 33.320 1.00 97.12 139 GLU A N 1
ATOM 1106 C CA . GLU A 1 139 ? -8.097 -3.763 33.509 1.00 97.12 139 GLU A CA 1
ATOM 1107 C C . GLU A 1 139 ? -6.823 -4.423 32.970 1.00 97.12 139 GLU A C 1
ATOM 1109 O O . GLU A 1 139 ? -6.109 -3.787 32.195 1.00 97.12 139 GLU A O 1
ATOM 1114 N N . ALA A 1 140 ? -6.597 -5.706 33.275 1.00 96.12 140 ALA A N 1
ATOM 1115 C CA . ALA A 1 140 ? -5.469 -6.474 32.746 1.00 96.12 140 ALA A CA 1
ATOM 1116 C C . ALA A 1 140 ? -5.492 -6.550 31.206 1.00 96.12 140 ALA A C 1
ATOM 1118 O O . ALA A 1 140 ? -4.501 -6.231 30.546 1.00 96.12 140 ALA A O 1
ATOM 1119 N N . ALA A 1 141 ? -6.650 -6.863 30.616 1.00 94.38 141 ALA A N 1
ATOM 1120 C CA . ALA A 1 141 ? -6.815 -6.896 29.163 1.00 94.38 141 ALA A CA 1
ATOM 1121 C C . ALA A 1 141 ? -6.581 -5.518 28.514 1.00 94.38 141 ALA A C 1
ATOM 1123 O O . ALA A 1 141 ? -6.022 -5.424 27.421 1.00 94.38 141 ALA A O 1
ATOM 1124 N N . ARG A 1 142 ? -6.977 -4.423 29.182 1.00 95.94 142 ARG A N 1
ATOM 1125 C CA . ARG A 1 142 ? -6.687 -3.059 28.712 1.00 95.94 142 ARG A CA 1
ATOM 1126 C C . ARG A 1 142 ? -5.195 -2.745 28.747 1.00 95.94 142 ARG A C 1
ATOM 1128 O O . ARG A 1 142 ? -4.711 -2.155 27.783 1.00 95.94 142 ARG A O 1
ATOM 1135 N N . SER A 1 143 ? -4.478 -3.120 29.808 1.00 95.31 143 SER A N 1
ATOM 1136 C CA . SER A 1 143 ? -3.022 -2.926 29.859 1.00 95.31 143 SER A CA 1
ATOM 1137 C C . SER A 1 143 ? -2.306 -3.740 28.782 1.00 95.31 143 SER A C 1
ATOM 1139 O O . SER A 1 143 ? -1.475 -3.188 28.066 1.00 95.31 143 SER A O 1
ATOM 1141 N N . GLU A 1 144 ? -2.696 -5.000 28.571 1.00 95.38 144 GLU A N 1
ATOM 1142 C CA . GLU A 1 144 ? -2.129 -5.840 27.509 1.00 95.38 144 GLU A CA 1
ATOM 1143 C C . GLU A 1 144 ? -2.382 -5.248 26.115 1.00 95.38 144 GLU A C 1
ATOM 1145 O O . GLU A 1 144 ? -1.475 -5.196 25.283 1.00 95.38 144 GLU A O 1
ATOM 1150 N N . ALA A 1 145 ? -3.590 -4.733 25.862 1.00 91.44 145 ALA A N 1
ATOM 1151 C CA . ALA A 1 145 ? -3.916 -4.065 24.604 1.00 91.44 145 ALA A CA 1
ATOM 1152 C C . ALA A 1 145 ? -3.089 -2.784 24.386 1.00 91.44 145 ALA A C 1
ATOM 1154 O O . ALA A 1 145 ? -2.668 -2.507 23.261 1.00 91.44 145 ALA A O 1
ATOM 1155 N N . GLN A 1 146 ? -2.825 -2.010 25.443 1.00 93.69 146 GLN A N 1
ATOM 1156 C CA . GLN A 1 146 ? -1.970 -0.821 25.370 1.00 93.69 146 GLN A CA 1
ATOM 1157 C C . GLN A 1 146 ? -0.508 -1.184 25.090 1.00 93.69 146 GLN A C 1
ATOM 1159 O O . GLN A 1 146 ? 0.119 -0.553 24.239 1.00 93.69 146 GLN A O 1
ATOM 1164 N N . GLU A 1 147 ? 0.029 -2.215 25.744 1.00 93.31 147 GLU A N 1
ATOM 1165 C CA . GLU A 1 147 ? 1.382 -2.709 25.471 1.00 93.31 147 GLU A CA 1
ATOM 1166 C C . GLU A 1 147 ? 1.516 -3.246 24.043 1.00 93.31 147 GLU A C 1
ATOM 1168 O O . GLU A 1 147 ? 2.494 -2.948 23.353 1.00 93.31 147 GLU A O 1
ATOM 1173 N N . ALA A 1 148 ? 0.523 -4.001 23.565 1.00 89.81 148 ALA A N 1
ATOM 1174 C CA . ALA A 1 148 ? 0.493 -4.487 22.190 1.00 89.81 148 ALA A CA 1
ATOM 1175 C C . ALA A 1 148 ? 0.482 -3.322 21.188 1.00 89.81 148 ALA A C 1
ATOM 1177 O O . ALA A 1 148 ? 1.279 -3.319 20.249 1.00 89.81 148 ALA A O 1
ATOM 1178 N N . ALA A 1 149 ? -0.344 -2.297 21.429 1.00 88.88 149 ALA A N 1
ATOM 1179 C CA . ALA A 1 149 ? -0.392 -1.100 20.596 1.00 88.88 149 ALA A CA 1
ATOM 1180 C C . ALA A 1 149 ? 0.961 -0.369 20.556 1.00 88.88 149 ALA A C 1
ATOM 1182 O O . ALA A 1 149 ? 1.412 0.020 19.478 1.00 88.88 149 ALA A O 1
ATOM 1183 N N . GLN A 1 150 ? 1.645 -0.244 21.699 1.00 87.44 150 GLN A N 1
ATOM 1184 C CA . GLN A 1 150 ? 2.981 0.357 21.774 1.00 87.44 150 GLN A CA 1
ATOM 1185 C C . GLN A 1 150 ? 4.029 -0.452 20.999 1.00 87.44 150 GLN A C 1
ATOM 1187 O O . GLN A 1 150 ? 4.841 0.143 20.296 1.00 87.44 150 GLN A O 1
ATOM 1192 N N . ARG A 1 151 ? 3.989 -1.791 21.060 1.00 84.06 151 ARG A N 1
ATOM 1193 C CA . ARG A 1 151 ? 4.906 -2.661 20.296 1.00 84.06 151 ARG A CA 1
ATOM 1194 C C . ARG A 1 151 ? 4.694 -2.566 18.785 1.00 84.06 151 ARG A C 1
ATOM 1196 O O . ARG A 1 151 ? 5.653 -2.691 18.032 1.00 84.06 151 ARG A O 1
ATOM 1203 N N . THR A 1 152 ? 3.454 -2.372 18.340 1.00 79.25 152 THR A N 1
ATOM 1204 C CA . THR A 1 152 ? 3.122 -2.248 16.909 1.00 79.25 152 THR A CA 1
ATOM 1205 C C . THR A 1 152 ? 3.261 -0.831 16.361 1.00 79.25 152 THR A C 1
ATOM 1207 O O . THR A 1 152 ? 3.239 -0.643 15.146 1.00 79.25 152 THR A O 1
ATOM 1210 N N . CYS A 1 153 ? 3.383 0.172 17.231 1.00 81.44 153 CYS A N 1
ATOM 1211 C CA . CYS A 1 153 ? 3.562 1.551 16.813 1.00 81.44 153 CYS A CA 1
ATOM 1212 C C . CYS A 1 153 ? 4.950 1.702 16.186 1.00 81.44 153 CYS A C 1
ATOM 1214 O O . CYS A 1 153 ? 5.964 1.623 16.876 1.00 81.44 153 CYS A O 1
ATOM 1216 N N . ILE A 1 154 ? 4.996 1.905 14.869 1.00 78.44 154 ILE A N 1
ATOM 1217 C CA . ILE A 1 154 ? 6.230 2.279 14.182 1.00 78.44 154 ILE A CA 1
ATOM 1218 C C . ILE A 1 154 ? 6.587 3.694 14.659 1.00 78.44 154 ILE A C 1
ATOM 1220 O O . ILE A 1 154 ? 5.769 4.603 14.487 1.00 78.44 154 ILE A O 1
ATOM 1224 N N . PRO A 1 155 ? 7.774 3.907 15.255 1.00 84.81 155 PRO A N 1
ATOM 1225 C CA . PRO A 1 155 ? 8.223 5.233 15.650 1.00 84.81 155 PRO A CA 1
ATOM 1226 C C . PRO A 1 155 ? 8.123 6.221 14.478 1.00 84.81 155 PRO A C 1
ATOM 1228 O O . PRO A 1 155 ? 8.531 5.877 13.365 1.00 84.81 155 PRO A O 1
ATOM 1231 N N . PRO A 1 156 ? 7.636 7.455 14.701 1.00 83.00 156 PRO A N 1
ATOM 1232 C CA . PRO A 1 156 ? 7.455 8.434 13.630 1.00 83.00 156 PRO A CA 1
ATOM 1233 C C . PRO A 1 156 ? 8.765 8.719 12.883 1.00 83.00 156 PRO A C 1
ATOM 1235 O O . PRO A 1 156 ? 8.752 8.790 11.658 1.00 83.00 156 PRO A O 1
ATOM 1238 N N . ALA A 1 157 ? 9.901 8.733 13.587 1.00 86.06 157 ALA A N 1
ATOM 1239 C CA . ALA A 1 157 ? 11.226 8.876 12.982 1.00 86.06 157 ALA A CA 1
ATOM 1240 C C . ALA A 1 157 ? 11.526 7.783 11.937 1.00 86.06 157 ALA A C 1
ATOM 1242 O O . ALA A 1 157 ? 11.936 8.096 10.825 1.00 86.06 157 ALA A O 1
ATOM 1243 N N . LEU A 1 158 ? 11.228 6.512 12.239 1.00 87.44 158 LEU A N 1
ATOM 1244 C CA . LEU A 1 158 ? 11.407 5.415 11.278 1.00 87.44 158 LEU A CA 1
ATOM 1245 C C . LEU A 1 158 ? 10.452 5.543 10.084 1.00 87.44 158 LEU A C 1
ATOM 1247 O O . LEU A 1 158 ? 10.802 5.172 8.967 1.00 87.44 158 LEU A O 1
ATOM 1251 N N . SER A 1 159 ? 9.244 6.075 10.293 1.00 86.81 159 SER A N 1
ATOM 1252 C CA . SER A 1 159 ? 8.310 6.321 9.189 1.00 86.81 159 SER A CA 1
ATOM 1253 C C . SER A 1 159 ? 8.785 7.445 8.259 1.00 86.81 159 SER A C 1
ATOM 1255 O O . SER A 1 159 ? 8.667 7.316 7.041 1.00 86.81 159 SER A O 1
ATOM 1257 N N . GLU A 1 160 ? 9.376 8.506 8.813 1.00 92.00 160 GLU A N 1
ATOM 1258 C CA . GLU A 1 160 ? 9.961 9.611 8.051 1.00 92.00 160 GLU A CA 1
ATOM 1259 C C . GLU A 1 160 ? 11.207 9.155 7.283 1.00 92.00 160 GLU A C 1
ATOM 1261 O O . GLU A 1 160 ? 11.323 9.454 6.095 1.00 92.00 160 GLU A O 1
ATOM 1266 N N . GLU A 1 161 ? 12.075 8.351 7.907 1.00 93.62 161 GLU A N 1
ATOM 1267 C CA . GLU A 1 161 ? 13.231 7.725 7.250 1.00 93.62 161 GLU A CA 1
ATOM 1268 C C . GLU A 1 161 ? 12.813 6.790 6.103 1.00 93.62 161 GLU A C 1
ATOM 1270 O O . GLU A 1 161 ? 13.409 6.800 5.028 1.00 93.62 161 GLU A O 1
ATOM 1275 N N . LEU A 1 162 ? 11.750 5.995 6.270 1.00 92.06 162 LEU A N 1
ATOM 1276 C CA . LEU A 1 162 ? 11.240 5.155 5.180 1.00 92.06 162 LEU A CA 1
ATOM 1277 C C . LEU A 1 162 ? 10.674 5.987 4.021 1.00 92.06 162 LEU A C 1
ATOM 1279 O O . LEU A 1 162 ? 10.805 5.595 2.858 1.00 92.06 162 LEU A O 1
ATOM 1283 N N . LEU A 1 163 ? 10.042 7.127 4.313 1.00 93.62 163 LEU A N 1
ATOM 1284 C CA . LEU A 1 163 ? 9.539 8.041 3.288 1.00 93.62 163 LEU A CA 1
ATOM 1285 C C . LEU A 1 163 ? 10.674 8.772 2.561 1.00 93.62 163 LEU A C 1
ATOM 1287 O O . LEU A 1 163 ? 10.594 8.909 1.337 1.00 93.62 163 LEU A O 1
ATOM 1291 N N . SER A 1 164 ? 11.728 9.191 3.269 1.00 95.50 164 SER A N 1
ATOM 1292 C CA . SER A 1 164 ? 12.908 9.810 2.654 1.00 95.50 164 SER A CA 1
ATOM 1293 C C . SER A 1 164 ? 13.674 8.813 1.785 1.00 95.50 164 SER A C 1
ATOM 1295 O O . SER A 1 164 ? 13.938 9.094 0.621 1.00 95.50 164 SER A O 1
ATOM 1297 N N . LEU A 1 165 ? 13.912 7.590 2.264 1.00 95.31 165 LEU A N 1
ATOM 1298 C CA . LEU A 1 165 ? 14.541 6.541 1.456 1.00 95.31 165 LEU A CA 1
ATOM 1299 C C . LEU A 1 165 ? 13.708 6.205 0.213 1.00 95.31 165 LEU A C 1
ATOM 1301 O O . LEU A 1 165 ? 14.243 5.984 -0.874 1.00 95.31 165 LEU A O 1
ATOM 1305 N N . ARG A 1 166 ? 12.375 6.193 0.334 1.00 94.38 166 ARG A N 1
ATOM 1306 C CA . ARG A 1 166 ? 11.489 5.963 -0.814 1.00 94.38 166 ARG A CA 1
ATOM 1307 C C . ARG A 1 166 ? 11.575 7.091 -1.844 1.00 94.38 166 ARG A C 1
ATOM 1309 O O . ARG A 1 166 ? 11.506 6.799 -3.041 1.00 94.38 166 ARG A O 1
ATOM 1316 N N . SER A 1 167 ? 11.700 8.346 -1.412 1.00 95.44 167 SER A N 1
ATOM 1317 C CA . SER A 1 167 ? 11.850 9.481 -2.327 1.00 95.44 167 SER A CA 1
ATOM 1318 C C . SER A 1 167 ? 13.224 9.479 -3.002 1.00 95.44 167 SER A C 1
ATOM 1320 O O . SER A 1 167 ? 13.286 9.635 -4.221 1.00 95.44 167 SER A O 1
ATOM 1322 N N . GLU A 1 168 ? 14.298 9.171 -2.272 1.00 97.00 168 GLU A N 1
ATOM 1323 C CA . GLU A 1 168 ? 15.648 8.992 -2.826 1.00 97.00 168 GLU A CA 1
ATOM 1324 C C . GLU A 1 168 ? 15.686 7.884 -3.888 1.00 97.00 168 GLU A C 1
ATOM 1326 O O . GLU A 1 168 ? 16.180 8.096 -4.996 1.00 97.00 168 GLU A O 1
ATOM 1331 N N . VAL A 1 169 ? 15.080 6.722 -3.613 1.00 95.75 169 VAL A N 1
ATOM 1332 C CA . VAL A 1 169 ? 14.980 5.623 -4.590 1.00 95.75 169 VAL A CA 1
ATOM 1333 C C . VAL A 1 169 ? 14.215 6.050 -5.847 1.00 95.75 169 VAL A C 1
ATOM 1335 O O . VAL A 1 169 ? 14.573 5.634 -6.951 1.00 95.75 169 VAL A O 1
ATOM 1338 N N . ALA A 1 170 ? 13.170 6.871 -5.716 1.00 95.50 170 ALA A N 1
ATOM 1339 C CA . ALA A 1 170 ? 12.430 7.380 -6.869 1.00 95.50 170 ALA A CA 1
ATOM 1340 C C . ALA A 1 170 ? 13.279 8.341 -7.721 1.00 95.50 170 ALA A C 1
ATOM 1342 O O . ALA A 1 170 ? 13.265 8.233 -8.949 1.00 95.50 170 ALA A O 1
ATOM 1343 N N . VAL A 1 171 ? 14.056 9.225 -7.087 1.00 97.56 171 VAL A N 1
ATOM 1344 C CA . VAL A 1 171 ? 14.981 10.139 -7.778 1.00 97.56 171 VAL A CA 1
ATOM 1345 C C . VAL A 1 171 ? 16.064 9.356 -8.520 1.00 97.56 171 VAL A C 1
ATOM 1347 O O . VAL A 1 171 ? 16.236 9.557 -9.722 1.00 97.56 171 VAL A O 1
ATOM 1350 N N . LEU A 1 172 ? 16.717 8.400 -7.851 1.00 96.94 172 LEU A N 1
ATOM 1351 C CA . LEU A 1 172 ? 17.767 7.568 -8.449 1.00 96.94 172 LEU A CA 1
ATOM 1352 C C . LEU A 1 172 ? 17.256 6.742 -9.638 1.00 96.94 172 LEU A C 1
ATOM 1354 O O . LEU A 1 172 ? 17.964 6.576 -10.630 1.00 96.94 172 LEU A O 1
ATOM 1358 N N . ARG A 1 173 ? 16.013 6.246 -9.581 1.00 95.62 173 ARG A N 1
ATOM 1359 C CA . ARG A 1 173 ? 15.380 5.573 -10.730 1.00 95.62 173 ARG A CA 1
ATOM 1360 C C . ARG A 1 173 ? 15.206 6.518 -11.917 1.00 95.62 173 ARG A C 1
ATOM 1362 O O . ARG A 1 173 ? 15.540 6.133 -13.034 1.00 95.62 173 ARG A O 1
ATOM 1369 N N . GLY A 1 174 ? 14.749 7.747 -11.676 1.00 97.25 174 GLY A N 1
ATOM 1370 C CA . GLY A 1 174 ? 14.620 8.756 -12.729 1.00 97.25 174 GLY A CA 1
ATOM 1371 C C . GLY A 1 174 ? 15.967 9.155 -13.341 1.00 97.25 174 GLY A C 1
ATOM 1372 O O . GLY A 1 174 ? 16.070 9.338 -14.551 1.00 97.25 174 GLY A O 1
ATOM 1373 N N . GLU A 1 175 ? 17.025 9.257 -12.536 1.00 97.12 175 GLU A N 1
ATOM 1374 C CA . GLU A 1 175 ? 18.384 9.510 -13.035 1.00 97.12 175 GLU A CA 1
ATOM 1375 C C . GLU A 1 175 ? 18.925 8.348 -13.874 1.00 97.12 175 GLU A C 1
ATOM 1377 O O . GLU A 1 175 ? 19.503 8.578 -14.938 1.00 97.12 175 GLU A O 1
ATOM 1382 N N . LEU A 1 176 ? 18.681 7.103 -13.453 1.00 96.25 176 LEU A N 1
ATOM 1383 C CA . LEU A 1 176 ? 19.049 5.905 -14.209 1.00 96.25 176 LEU A CA 1
ATOM 1384 C C . LEU A 1 176 ? 18.355 5.857 -15.579 1.00 96.25 176 LEU A C 1
ATOM 1386 O O . LEU A 1 176 ? 18.987 5.514 -16.578 1.00 96.25 176 LEU A O 1
ATOM 1390 N N . GLU A 1 177 ? 17.064 6.189 -15.638 1.00 96.81 177 GLU A N 1
ATOM 1391 C CA . GLU A 1 177 ? 16.297 6.242 -16.889 1.00 96.81 177 GLU A CA 1
ATOM 1392 C C . GLU A 1 177 ? 16.843 7.312 -17.839 1.00 96.81 177 GLU A C 1
ATOM 1394 O O . GLU A 1 177 ? 17.168 6.990 -18.982 1.00 96.81 177 GLU A O 1
ATOM 1399 N N . ARG A 1 178 ? 17.087 8.537 -17.348 1.00 97.12 178 ARG A N 1
ATOM 1400 C CA . ARG A 1 178 ? 17.736 9.593 -18.150 1.00 97.12 178 ARG A CA 1
ATOM 1401 C C . ARG A 1 178 ? 19.119 9.173 -18.646 1.00 97.12 178 ARG A C 1
ATOM 1403 O O . ARG A 1 178 ? 19.465 9.435 -19.795 1.00 97.12 178 ARG A O 1
ATOM 1410 N N . GLY A 1 179 ? 19.909 8.498 -17.809 1.00 97.00 179 GLY A N 1
ATOM 1411 C CA . GLY A 1 179 ? 21.218 7.973 -18.202 1.00 97.00 179 GLY A CA 1
ATOM 1412 C C . GLY A 1 179 ? 21.126 6.939 -19.329 1.00 97.00 179 GLY A C 1
ATOM 1413 O O . GLY A 1 179 ? 21.936 6.959 -20.257 1.00 97.00 179 GLY A O 1
ATOM 1414 N N . ARG A 1 180 ? 20.110 6.066 -19.304 1.00 96.12 180 ARG A N 1
ATOM 1415 C CA . ARG A 1 180 ? 19.847 5.098 -20.384 1.00 96.12 180 ARG A CA 1
ATOM 1416 C C . ARG A 1 180 ? 19.438 5.781 -21.685 1.00 96.12 180 ARG A C 1
ATOM 1418 O O . ARG A 1 180 ? 19.922 5.383 -22.742 1.00 96.12 180 ARG A O 1
ATOM 1425 N N . GLU A 1 181 ? 18.593 6.805 -21.618 1.00 97.44 181 GLU A N 1
ATOM 1426 C CA . GLU A 1 181 ? 18.192 7.594 -22.790 1.00 97.44 181 GLU A CA 1
ATOM 1427 C C . GLU A 1 181 ? 19.392 8.310 -23.424 1.00 97.44 181 GLU A C 1
ATOM 1429 O O . GLU A 1 181 ? 19.588 8.237 -24.637 1.00 97.44 181 GLU A O 1
ATOM 1434 N N . GLN A 1 182 ? 20.246 8.931 -22.605 1.00 96.81 182 GLN A N 1
ATOM 1435 C CA . GLN A 1 182 ? 21.479 9.573 -23.069 1.00 96.81 182 GLN A CA 1
ATOM 1436 C C . GLN A 1 182 ? 22.440 8.569 -23.719 1.00 96.81 182 GLN A C 1
ATOM 1438 O O . GLN A 1 182 ? 22.996 8.851 -24.780 1.00 96.81 182 GLN A O 1
ATOM 1443 N N . ALA A 1 183 ? 22.606 7.380 -23.130 1.00 94.44 183 ALA A N 1
ATOM 1444 C CA . ALA A 1 183 ? 23.434 6.322 -23.705 1.00 94.44 183 ALA A CA 1
ATOM 1445 C C . ALA A 1 183 ? 22.881 5.819 -25.051 1.00 94.44 183 ALA A C 1
ATOM 1447 O O . ALA A 1 183 ? 23.647 5.639 -25.999 1.00 94.44 183 ALA A O 1
ATOM 1448 N N . ALA A 1 184 ? 21.561 5.648 -25.165 1.00 96.06 184 ALA A N 1
ATOM 1449 C CA . ALA A 1 184 ? 20.914 5.259 -26.417 1.00 96.06 184 ALA A CA 1
ATOM 1450 C C . ALA A 1 184 ? 21.092 6.327 -27.510 1.00 96.06 184 ALA A C 1
ATOM 1452 O O . ALA A 1 184 ? 21.436 5.994 -28.645 1.00 96.06 184 ALA A O 1
ATOM 1453 N N . ALA A 1 185 ? 20.934 7.610 -27.166 1.00 96.19 185 ALA A N 1
ATOM 1454 C CA . ALA A 1 185 ? 21.169 8.719 -28.089 1.00 96.19 185 ALA A CA 1
ATOM 1455 C C . ALA A 1 185 ? 22.636 8.783 -28.554 1.00 96.19 185 ALA A C 1
ATOM 1457 O O . ALA A 1 185 ? 22.904 8.929 -29.747 1.00 96.19 185 ALA A O 1
ATOM 1458 N N . ALA A 1 186 ? 23.595 8.604 -27.639 1.00 95.88 186 ALA A N 1
ATOM 1459 C CA . ALA A 1 186 ? 25.017 8.553 -27.974 1.00 95.88 186 ALA A CA 1
ATOM 1460 C C . ALA A 1 186 ? 25.354 7.362 -28.890 1.00 95.88 186 ALA A C 1
ATOM 1462 O O . ALA A 1 186 ? 26.124 7.505 -29.840 1.00 95.88 186 ALA A O 1
ATOM 1463 N N . GLN A 1 187 ? 24.743 6.197 -28.657 1.00 97.06 187 GLN A N 1
ATOM 1464 C CA . GLN A 1 187 ? 24.907 5.024 -29.516 1.00 97.06 187 GLN A CA 1
ATOM 1465 C C . GLN A 1 187 ? 24.366 5.271 -30.933 1.00 97.06 187 GLN A C 1
ATOM 1467 O O . GLN A 1 187 ? 25.019 4.894 -31.905 1.00 97.06 187 GLN A O 1
ATOM 1472 N N . GLN A 1 188 ? 23.213 5.935 -31.067 1.00 97.75 188 GLN A N 1
ATOM 1473 C CA . GLN A 1 188 ? 22.665 6.325 -32.371 1.00 97.75 188 GLN A CA 1
ATOM 1474 C C . GLN A 1 188 ? 23.584 7.315 -33.097 1.00 97.75 188 GLN A C 1
ATOM 1476 O O . GLN A 1 188 ? 23.878 7.124 -34.276 1.00 97.75 188 GLN A O 1
ATOM 1481 N N . GLN A 1 189 ? 24.105 8.329 -32.398 1.00 97.38 189 GLN A N 1
ATOM 1482 C CA . GLN A 1 189 ? 25.078 9.264 -32.974 1.00 97.38 189 GLN A CA 1
ATOM 1483 C C . GLN A 1 189 ? 26.349 8.548 -33.448 1.00 97.38 189 GLN A C 1
ATOM 1485 O O . GLN A 1 189 ? 26.832 8.814 -34.546 1.00 97.38 189 GLN A O 1
ATOM 1490 N N . ALA A 1 190 ? 26.866 7.593 -32.671 1.00 95.50 190 ALA A N 1
ATOM 1491 C CA . ALA A 1 190 ? 28.028 6.803 -33.068 1.00 95.50 190 ALA A CA 1
ATOM 1492 C C . ALA A 1 190 ? 27.766 5.954 -34.327 1.00 95.50 190 ALA A C 1
ATOM 1494 O O . ALA A 1 190 ? 28.649 5.835 -35.175 1.00 95.50 190 ALA A O 1
ATOM 1495 N N . GLN A 1 191 ? 26.560 5.393 -34.477 1.00 97.44 191 GLN A N 1
ATOM 1496 C CA . GLN A 1 191 ? 26.164 4.656 -35.683 1.00 97.44 191 GLN A CA 1
ATOM 1497 C C . GLN A 1 191 ? 26.078 5.564 -36.914 1.00 97.44 191 GLN A C 1
ATOM 1499 O O . GLN A 1 191 ? 26.562 5.180 -37.978 1.00 97.44 191 GLN A O 1
ATOM 1504 N N . LEU A 1 192 ? 25.521 6.770 -36.769 1.00 98.00 192 LEU A N 1
ATOM 1505 C CA . LEU A 1 192 ? 25.463 7.756 -37.852 1.00 98.00 192 LEU A CA 1
ATOM 1506 C C . LEU A 1 192 ? 26.867 8.170 -38.304 1.00 98.00 192 LEU A C 1
ATOM 1508 O O . LEU A 1 192 ? 27.174 8.085 -39.488 1.00 98.00 192 LEU A O 1
ATOM 1512 N N . LEU A 1 193 ? 27.752 8.510 -37.363 1.00 97.38 193 LEU A N 1
ATOM 1513 C CA . LEU A 1 193 ? 29.143 8.858 -37.674 1.00 97.38 193 LEU A CA 1
ATOM 1514 C C . LEU A 1 193 ? 29.907 7.691 -38.322 1.00 97.38 193 LEU A C 1
ATOM 1516 O O . LEU A 1 193 ? 30.751 7.907 -39.192 1.00 97.38 193 LEU A O 1
ATOM 1520 N N . ALA A 1 194 ? 29.624 6.446 -37.924 1.00 96.75 194 ALA A N 1
ATOM 1521 C CA . ALA A 1 194 ? 30.209 5.270 -38.562 1.00 96.75 194 ALA A CA 1
ATOM 1522 C C . ALA A 1 194 ? 29.740 5.117 -40.019 1.00 96.75 194 ALA A C 1
ATOM 1524 O O . ALA A 1 194 ? 30.572 4.871 -40.893 1.00 96.75 194 ALA A O 1
ATOM 1525 N N . ALA A 1 195 ? 28.447 5.322 -40.286 1.00 97.44 195 ALA A N 1
ATOM 1526 C CA . ALA A 1 195 ? 27.892 5.291 -41.637 1.00 97.44 195 ALA A CA 1
ATOM 1527 C C . ALA A 1 195 ? 28.446 6.426 -42.517 1.00 97.44 195 ALA A C 1
ATOM 1529 O O . ALA A 1 195 ? 28.838 6.183 -43.657 1.00 97.44 195 ALA A O 1
ATOM 1530 N N . GLU A 1 196 ? 28.555 7.647 -41.982 1.00 97.88 196 GLU A N 1
ATOM 1531 C CA . GLU A 1 196 ? 29.183 8.781 -42.675 1.00 97.88 196 GLU A CA 1
ATOM 1532 C C . GLU A 1 196 ? 30.646 8.488 -43.024 1.00 97.88 196 GLU A C 1
ATOM 1534 O O . GLU A 1 196 ? 31.075 8.703 -44.158 1.00 97.88 196 GLU A O 1
ATOM 1539 N N . ARG A 1 197 ? 31.415 7.933 -42.077 1.00 97.50 197 ARG A N 1
ATOM 1540 C CA . ARG A 1 197 ? 32.804 7.515 -42.311 1.00 97.50 197 ARG A CA 1
ATOM 1541 C C . ARG A 1 197 ? 32.904 6.490 -43.441 1.00 97.50 197 ARG A C 1
ATOM 1543 O O . ARG A 1 197 ? 33.820 6.586 -44.255 1.00 97.50 197 ARG A O 1
ATOM 1550 N N . ASP A 1 198 ? 32.020 5.499 -43.469 1.00 97.38 198 ASP A N 1
ATOM 1551 C CA . ASP A 1 198 ? 32.059 4.445 -44.485 1.00 97.38 198 ASP A CA 1
ATOM 1552 C C . ASP A 1 198 ? 31.642 4.981 -45.865 1.00 97.38 198 ASP A C 1
ATOM 1554 O O . ASP A 1 198 ? 32.338 4.717 -46.843 1.00 97.38 198 ASP A O 1
ATOM 1558 N N . SER A 1 199 ? 30.646 5.871 -45.935 1.00 98.00 199 SER A N 1
ATOM 1559 C CA . SER A 1 199 ? 30.303 6.585 -47.175 1.00 98.00 199 SER A CA 1
ATOM 1560 C C . SER A 1 199 ? 31.466 7.435 -47.705 1.00 98.00 199 SER A C 1
ATOM 1562 O O . SER A 1 199 ? 31.778 7.402 -48.896 1.00 98.00 199 SER A O 1
ATOM 1564 N N . LEU A 1 200 ? 32.171 8.160 -46.828 1.00 97.19 200 LEU A N 1
ATOM 1565 C CA . LEU A 1 200 ? 33.358 8.929 -47.217 1.00 97.19 200 LEU A CA 1
ATOM 1566 C C . LEU A 1 200 ? 34.498 8.030 -47.719 1.00 97.19 200 LEU A C 1
ATOM 1568 O O . LEU A 1 200 ? 35.242 8.428 -48.616 1.00 97.19 200 LEU A O 1
ATOM 1572 N N . ARG A 1 201 ? 34.651 6.816 -47.173 1.00 97.56 201 ARG A N 1
ATOM 1573 C CA . ARG A 1 201 ? 35.635 5.839 -47.670 1.00 97.56 201 ARG A CA 1
ATOM 1574 C C . ARG A 1 201 ? 35.297 5.366 -49.078 1.00 97.56 201 ARG A C 1
ATOM 1576 O O . ARG A 1 201 ? 36.190 5.374 -49.920 1.00 97.56 201 ARG A O 1
ATOM 1583 N N . GLU A 1 202 ? 34.038 5.031 -49.344 1.00 97.75 202 GLU A N 1
ATOM 1584 C CA . GLU A 1 202 ? 33.577 4.643 -50.684 1.00 97.75 202 GLU A CA 1
ATOM 1585 C C . GLU A 1 202 ? 33.800 5.771 -51.701 1.00 97.75 202 GLU A C 1
ATOM 1587 O O . GLU A 1 202 ? 34.322 5.533 -52.790 1.00 97.75 202 GLU A O 1
ATOM 1592 N N . GLN A 1 203 ? 33.497 7.022 -51.330 1.00 97.19 203 GLN A N 1
ATOM 1593 C CA . GLN A 1 203 ? 33.773 8.189 -52.178 1.00 97.19 203 GLN A CA 1
ATOM 1594 C C . GLN A 1 203 ? 35.272 8.344 -52.473 1.00 97.19 203 GLN A C 1
ATOM 1596 O O . GLN A 1 203 ? 35.657 8.590 -53.617 1.00 97.19 203 GLN A O 1
ATOM 1601 N N . LEU A 1 204 ? 36.138 8.174 -51.468 1.00 97.56 204 LEU A N 1
ATOM 1602 C CA . LEU A 1 204 ? 37.591 8.226 -51.658 1.00 97.56 204 LEU A CA 1
ATOM 1603 C C . LEU A 1 204 ? 38.107 7.097 -52.559 1.00 97.56 204 LEU A C 1
ATOM 1605 O O . LEU A 1 204 ? 39.019 7.325 -53.354 1.00 97.56 204 LEU A O 1
ATOM 1609 N N . GLU A 1 205 ? 37.561 5.889 -52.443 1.00 97.31 205 GLU A N 1
ATOM 1610 C CA . GLU A 1 205 ? 37.898 4.767 -53.324 1.00 97.31 205 GLU A CA 1
ATOM 1611 C C . GLU A 1 205 ? 37.439 5.019 -54.764 1.00 97.31 205 GLU A C 1
ATOM 1613 O O . GLU A 1 205 ? 38.225 4.812 -55.691 1.00 97.31 205 GLU A O 1
ATOM 1618 N N . GLY A 1 206 ? 36.232 5.561 -54.950 1.00 97.38 206 GLY A N 1
ATOM 1619 C CA . GLY A 1 206 ? 35.725 5.994 -56.253 1.00 97.38 206 GLY A CA 1
ATOM 1620 C C . GLY A 1 206 ? 36.636 7.030 -56.915 1.00 97.38 206 GLY A C 1
ATOM 1621 O O . GLY A 1 206 ? 37.105 6.815 -58.032 1.00 97.38 206 GLY A O 1
ATOM 1622 N N . LEU A 1 207 ? 36.992 8.096 -56.190 1.00 97.38 207 LEU A N 1
ATOM 1623 C CA . LEU A 1 207 ? 37.906 9.137 -56.681 1.00 97.38 207 LEU A CA 1
ATOM 1624 C C . LEU A 1 207 ? 39.302 8.590 -57.013 1.00 97.38 207 LEU A C 1
ATOM 1626 O O . LEU A 1 207 ? 39.920 9.007 -57.994 1.00 97.38 207 LEU A O 1
ATOM 1630 N N . ARG A 1 208 ? 39.819 7.636 -56.228 1.00 96.94 208 ARG A N 1
ATOM 1631 C CA . ARG A 1 208 ? 41.082 6.947 -56.550 1.00 96.94 208 ARG A CA 1
ATOM 1632 C C . ARG A 1 208 ? 40.968 6.130 -57.836 1.00 96.94 208 ARG A C 1
ATOM 1634 O O . ARG A 1 208 ? 41.911 6.130 -58.626 1.00 96.94 208 ARG A O 1
ATOM 1641 N N . GLY A 1 209 ? 39.835 5.462 -58.055 1.00 97.56 209 GLY A N 1
ATOM 1642 C CA . GLY A 1 209 ? 39.540 4.736 -59.290 1.00 97.56 209 GLY A CA 1
ATOM 1643 C C . GLY A 1 209 ? 39.481 5.657 -60.510 1.00 97.56 209 GLY A C 1
ATOM 1644 O O . GLY A 1 209 ? 40.128 5.378 -61.520 1.00 97.56 209 GLY A O 1
ATOM 1645 N N . GLU A 1 210 ? 38.785 6.791 -60.401 1.00 97.38 210 GLU A N 1
ATOM 1646 C CA . GLU A 1 210 ? 38.732 7.819 -61.448 1.00 97.38 210 GLU A CA 1
ATOM 1647 C C . GLU A 1 210 ? 40.122 8.380 -61.769 1.00 97.38 210 GLU A C 1
ATOM 1649 O O . GLU A 1 210 ? 40.497 8.480 -62.938 1.00 97.38 210 GLU A O 1
ATOM 1654 N N . LEU A 1 211 ? 40.928 8.681 -60.745 1.00 96.94 211 LEU A N 1
ATOM 1655 C CA . LEU A 1 211 ? 42.302 9.151 -60.921 1.00 96.94 211 LEU A CA 1
ATOM 1656 C C . LEU A 1 211 ? 43.167 8.106 -61.638 1.00 96.94 211 LEU A C 1
ATOM 1658 O O . LEU A 1 211 ? 43.917 8.454 -62.551 1.00 96.94 211 LEU A O 1
ATOM 1662 N N . ALA A 1 212 ? 43.049 6.827 -61.272 1.00 96.44 212 ALA A N 1
ATOM 1663 C CA . ALA A 1 212 ? 43.759 5.741 -61.944 1.00 96.44 212 ALA A CA 1
ATOM 1664 C C . ALA A 1 212 ? 43.329 5.595 -63.414 1.00 96.44 212 ALA A C 1
ATOM 1666 O O . ALA A 1 212 ? 44.182 5.447 -64.292 1.00 96.44 212 ALA A O 1
ATOM 1667 N N . ALA A 1 213 ? 42.028 5.697 -63.705 1.00 96.56 213 ALA A N 1
ATOM 1668 C CA . ALA A 1 213 ? 41.506 5.671 -65.068 1.00 96.56 213 ALA A CA 1
ATOM 1669 C C . ALA A 1 213 ? 42.029 6.855 -65.896 1.00 96.56 213 ALA A C 1
ATOM 1671 O O . ALA A 1 213 ? 42.530 6.655 -67.003 1.00 96.56 213 ALA A O 1
ATOM 1672 N N . LEU A 1 214 ? 41.999 8.073 -65.343 1.00 96.62 214 LEU A N 1
ATOM 1673 C CA . LEU A 1 214 ? 42.567 9.258 -65.987 1.00 96.62 214 LEU A CA 1
ATOM 1674 C C . LEU A 1 214 ? 44.061 9.079 -66.270 1.00 96.62 214 LEU A C 1
ATOM 1676 O O . LEU A 1 214 ? 44.500 9.351 -67.387 1.00 96.62 214 LEU A O 1
ATOM 1680 N N . ASN A 1 215 ? 44.829 8.553 -65.315 1.00 97.12 215 ASN A N 1
ATOM 1681 C CA . ASN A 1 215 ? 46.251 8.285 -65.509 1.00 97.12 215 ASN A CA 1
ATOM 1682 C C . ASN A 1 215 ? 46.498 7.255 -66.628 1.00 97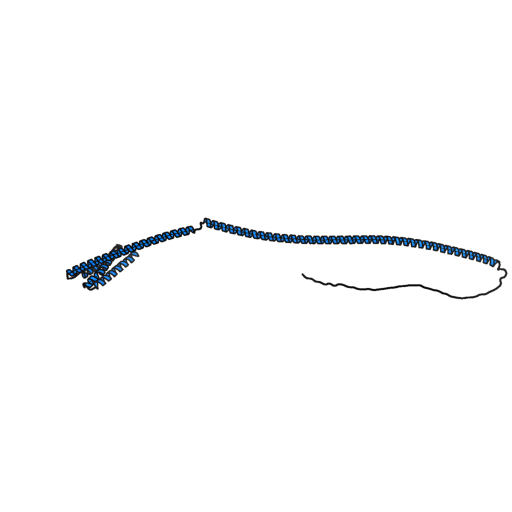.12 215 ASN A C 1
ATOM 1684 O O . ASN A 1 215 ? 47.348 7.468 -67.488 1.00 97.12 215 ASN A O 1
ATOM 1688 N N . ASN A 1 216 ? 45.699 6.186 -66.690 1.00 96.50 216 ASN A N 1
ATOM 1689 C CA . ASN A 1 216 ? 45.767 5.211 -67.781 1.00 96.50 216 ASN A CA 1
ATOM 1690 C C . ASN A 1 216 ? 45.452 5.850 -69.140 1.00 96.50 216 ASN A C 1
ATOM 1692 O O . ASN A 1 216 ? 46.170 5.602 -70.105 1.00 96.50 216 ASN A O 1
ATOM 1696 N N . THR A 1 217 ? 44.433 6.717 -69.220 1.00 96.62 217 THR A N 1
ATOM 1697 C CA . THR A 1 217 ? 44.131 7.443 -70.467 1.00 96.62 217 THR A CA 1
ATOM 1698 C C . THR A 1 217 ? 45.234 8.428 -70.860 1.00 96.62 217 THR A C 1
ATOM 1700 O O . THR A 1 217 ? 45.496 8.620 -72.048 1.00 96.62 217 THR A O 1
ATOM 1703 N N . ALA A 1 218 ? 45.901 9.054 -69.888 1.00 95.69 218 ALA A N 1
ATOM 1704 C CA . ALA A 1 218 ? 47.048 9.916 -70.141 1.00 95.69 218 ALA A CA 1
ATOM 1705 C C . ALA A 1 218 ? 48.229 9.101 -70.690 1.00 95.69 218 ALA A C 1
ATOM 1707 O O . ALA A 1 218 ? 48.797 9.476 -71.716 1.00 95.69 218 ALA A O 1
ATOM 1708 N N . ASN A 1 219 ? 48.530 7.949 -70.084 1.00 95.75 219 ASN A N 1
ATOM 1709 C CA . ASN A 1 219 ? 49.573 7.033 -70.548 1.00 95.75 219 ASN A CA 1
ATOM 1710 C C . ASN A 1 219 ? 49.282 6.501 -71.957 1.00 95.75 219 ASN A C 1
ATOM 1712 O O . ASN A 1 219 ? 50.145 6.591 -72.826 1.00 95.75 219 ASN A O 1
ATOM 1716 N N . SER A 1 220 ? 48.052 6.058 -72.239 1.00 95.81 220 SER A N 1
ATOM 1717 C CA . SER A 1 220 ? 47.684 5.592 -73.582 1.00 95.81 220 SER A CA 1
ATOM 1718 C C . SER A 1 220 ? 47.797 6.705 -74.630 1.00 95.81 220 SER A C 1
ATOM 1720 O O . SER A 1 220 ? 48.196 6.464 -75.766 1.00 95.81 220 SER A O 1
ATOM 1722 N N . ARG A 1 221 ? 47.465 7.955 -74.270 1.00 96.31 221 ARG A N 1
ATOM 1723 C CA . ARG A 1 221 ? 47.663 9.111 -75.161 1.00 96.31 221 ARG A CA 1
ATOM 1724 C C . ARG A 1 221 ? 49.145 9.376 -75.417 1.00 96.31 221 ARG A C 1
ATOM 1726 O O . ARG A 1 221 ? 49.501 9.657 -76.558 1.00 96.31 221 ARG A O 1
ATOM 1733 N N . LEU A 1 222 ? 49.998 9.271 -74.397 1.00 96.50 222 LEU A N 1
ATOM 1734 C CA . LEU A 1 222 ? 51.450 9.396 -74.557 1.00 96.50 222 LEU A CA 1
ATOM 1735 C C . LEU A 1 222 ? 52.008 8.319 -75.494 1.00 96.50 222 LEU A C 1
ATOM 1737 O O . LEU A 1 222 ? 52.800 8.649 -76.374 1.00 96.50 222 LEU A O 1
ATOM 1741 N N . GLU A 1 223 ? 51.553 7.070 -75.376 1.00 96.12 223 GLU A N 1
ATOM 1742 C CA . GLU A 1 223 ? 51.934 5.984 -76.291 1.00 96.12 223 GLU A CA 1
ATOM 1743 C C . GLU A 1 223 ? 51.522 6.281 -77.741 1.00 96.12 223 GLU A C 1
ATOM 1745 O O . GLU A 1 223 ? 52.329 6.127 -78.658 1.00 96.12 223 GLU A O 1
ATOM 1750 N N . VAL A 1 224 ? 50.297 6.773 -77.969 1.00 96.38 224 VAL A N 1
ATOM 1751 C CA . VAL A 1 224 ? 49.837 7.173 -79.312 1.00 96.38 224 VAL A CA 1
ATOM 1752 C C . VAL A 1 224 ? 50.686 8.315 -79.873 1.00 96.38 224 VAL A C 1
ATOM 1754 O O . VAL A 1 224 ? 51.079 8.265 -81.039 1.00 96.38 224 VAL A O 1
ATOM 1757 N N . ILE A 1 225 ? 51.005 9.329 -79.062 1.00 95.06 225 ILE A N 1
ATOM 1758 C CA . ILE A 1 225 ? 51.890 10.431 -79.471 1.00 95.06 225 ILE A CA 1
ATOM 1759 C C . ILE A 1 225 ? 53.268 9.876 -79.857 1.00 95.06 225 ILE A C 1
ATOM 1761 O O . ILE A 1 225 ? 53.771 10.222 -80.924 1.00 95.06 225 ILE A O 1
ATOM 1765 N N . GLN A 1 226 ? 53.850 8.975 -79.059 1.00 95.44 226 GLN A N 1
ATOM 1766 C CA . GLN A 1 226 ? 55.134 8.339 -79.377 1.00 95.44 226 GLN A CA 1
ATOM 1767 C C . GLN A 1 226 ? 55.082 7.553 -80.696 1.00 95.44 226 GLN A C 1
ATOM 1769 O O . GLN A 1 226 ? 55.974 7.702 -81.529 1.00 95.44 226 GLN A O 1
ATOM 1774 N N . GLN A 1 227 ? 54.024 6.772 -80.935 1.00 96.25 227 GLN A N 1
ATOM 1775 C CA . GLN A 1 227 ? 53.840 6.040 -82.195 1.00 96.25 227 GLN A CA 1
ATOM 1776 C C . GLN A 1 227 ? 53.692 6.977 -83.400 1.00 96.25 227 GLN A C 1
ATOM 1778 O O . GLN A 1 227 ? 54.269 6.723 -84.458 1.00 96.25 227 GLN A O 1
ATOM 1783 N N . LEU A 1 228 ? 52.926 8.064 -83.263 1.00 95.44 228 LEU A N 1
ATOM 1784 C CA . LEU A 1 228 ? 52.780 9.069 -84.319 1.00 95.44 228 LEU A CA 1
ATOM 1785 C C . LEU A 1 228 ? 54.105 9.775 -84.604 1.00 95.44 228 LEU A C 1
ATOM 1787 O O . LEU A 1 228 ? 54.422 9.998 -85.769 1.00 95.44 228 LEU A O 1
ATOM 1791 N N . MET A 1 229 ? 54.892 10.068 -83.570 1.00 95.06 229 MET A N 1
ATOM 1792 C CA . MET A 1 229 ? 56.220 10.661 -83.710 1.00 95.06 229 MET A CA 1
ATOM 1793 C C . MET A 1 229 ? 57.164 9.722 -84.476 1.00 95.06 229 MET A C 1
ATOM 1795 O O . MET A 1 229 ? 57.743 10.136 -85.474 1.00 95.06 229 MET A O 1
ATOM 1799 N N . GLN A 1 230 ? 57.213 8.433 -84.121 1.00 95.81 230 GLN A N 1
ATOM 1800 C CA . GLN A 1 230 ? 57.993 7.416 -84.850 1.00 95.81 230 GLN A CA 1
ATOM 1801 C C . GLN A 1 230 ? 57.528 7.241 -86.309 1.00 95.81 230 GLN A C 1
ATOM 1803 O O . GLN A 1 230 ? 58.338 7.084 -87.228 1.00 95.81 230 GLN A O 1
ATOM 1808 N N . ARG A 1 231 ? 56.212 7.281 -86.564 1.00 95.25 231 ARG A N 1
ATOM 1809 C CA . ARG A 1 231 ? 55.660 7.254 -87.932 1.00 95.25 231 ARG A CA 1
ATOM 1810 C C . ARG A 1 231 ? 56.026 8.506 -88.725 1.00 95.25 231 ARG A C 1
ATOM 1812 O O . ARG A 1 231 ? 56.350 8.397 -89.902 1.00 95.25 231 ARG A O 1
ATOM 1819 N N . ALA A 1 232 ? 55.996 9.679 -88.101 1.00 93.44 232 ALA A N 1
ATOM 1820 C CA . ALA A 1 232 ? 56.402 10.927 -88.736 1.00 93.44 232 ALA A CA 1
ATOM 1821 C C . ALA A 1 232 ? 57.906 10.931 -89.051 1.00 93.44 232 ALA A C 1
ATOM 1823 O O . ALA A 1 232 ? 58.292 11.322 -90.149 1.00 93.44 232 ALA A O 1
ATOM 1824 N N . GLU A 1 233 ? 58.746 10.437 -88.139 1.00 95.00 233 GLU A N 1
ATOM 1825 C CA . GLU A 1 233 ? 60.188 10.266 -88.356 1.00 95.00 233 GLU A CA 1
ATOM 1826 C C . GLU A 1 233 ? 60.472 9.297 -89.510 1.00 95.00 233 GLU A C 1
ATOM 1828 O O . GLU A 1 233 ? 61.191 9.647 -90.443 1.00 95.00 233 GLU A O 1
ATOM 1833 N N . SER A 1 234 ? 59.852 8.114 -89.513 1.00 94.12 234 SER A N 1
ATOM 1834 C CA . SER A 1 234 ? 60.017 7.143 -90.606 1.00 94.12 234 SER A CA 1
ATOM 1835 C C . SER A 1 234 ? 59.487 7.663 -91.945 1.00 94.12 234 SER A C 1
ATOM 1837 O O . SER A 1 234 ? 60.170 7.523 -92.959 1.00 94.12 234 SER A O 1
ATOM 1839 N N . SER A 1 235 ? 58.327 8.328 -91.962 1.00 94.19 235 SER A N 1
ATOM 1840 C CA . SER A 1 235 ? 57.799 9.000 -93.155 1.00 94.19 235 SER A CA 1
ATOM 1841 C C . SER A 1 235 ? 58.721 10.124 -93.634 1.00 94.19 235 SER A C 1
ATOM 1843 O O . SER A 1 235 ? 58.867 10.308 -94.840 1.00 94.19 235 SER A O 1
ATOM 1845 N N . SER A 1 236 ? 59.353 10.865 -92.720 1.00 94.88 236 SER A N 1
ATOM 1846 C CA . SER A 1 236 ? 60.341 11.898 -93.044 1.00 94.88 236 SER A CA 1
ATOM 1847 C C . SER A 1 236 ? 61.591 11.281 -93.676 1.00 94.88 236 SER A C 1
ATOM 1849 O O . SER A 1 236 ? 62.018 11.732 -94.737 1.00 94.88 236 SER A O 1
ATOM 1851 N N . CYS A 1 237 ? 62.126 10.191 -93.112 1.00 93.81 237 CYS A N 1
ATOM 1852 C CA . CYS A 1 237 ? 63.240 9.442 -93.703 1.00 93.81 237 CYS A CA 1
ATOM 1853 C C . CYS A 1 237 ? 62.891 8.883 -95.092 1.00 93.81 237 CYS A C 1
ATOM 1855 O O . CYS A 1 237 ? 63.700 8.984 -96.012 1.00 93.81 237 CYS A O 1
ATOM 1857 N N . GLN A 1 238 ? 61.683 8.337 -95.272 1.00 92.81 238 GLN A N 1
ATOM 1858 C CA . GLN A 1 238 ? 61.191 7.887 -96.580 1.00 92.81 238 GLN A CA 1
ATOM 1859 C C . GLN A 1 238 ? 61.080 9.050 -97.573 1.00 92.81 238 GLN A C 1
ATOM 1861 O O . GLN A 1 238 ? 61.514 8.922 -98.715 1.00 92.81 238 GLN A O 1
ATOM 1866 N N . GLY A 1 239 ? 60.557 10.201 -97.141 1.00 90.69 239 GLY A N 1
ATOM 1867 C CA . GLY A 1 239 ? 60.487 11.413 -97.957 1.00 90.69 239 GLY A CA 1
ATOM 1868 C C . GLY A 1 239 ? 61.869 11.932 -98.363 1.00 90.69 239 GLY A C 1
ATOM 1869 O O . GLY A 1 239 ? 62.074 12.284 -99.523 1.00 90.69 239 GLY A O 1
ATOM 1870 N N . GLN A 1 240 ? 62.843 11.922 -97.447 1.00 93.00 240 GLN A N 1
ATOM 1871 C CA . GLN A 1 240 ? 64.240 12.260 -97.738 1.00 93.00 240 GLN A CA 1
ATOM 1872 C C . GLN A 1 240 ? 64.868 11.280 -98.737 1.00 93.00 240 GLN A C 1
ATOM 1874 O O . GLN A 1 240 ? 65.542 11.716 -99.670 1.00 93.00 240 GLN A O 1
ATOM 1879 N N . ALA A 1 241 ? 64.616 9.976 -98.586 1.00 90.88 241 ALA A N 1
ATOM 1880 C CA . ALA A 1 241 ? 65.078 8.959 -99.527 1.00 90.88 241 ALA A CA 1
ATOM 1881 C C . ALA A 1 241 ? 64.467 9.159 -100.925 1.00 90.88 241 ALA A C 1
ATOM 1883 O O . ALA A 1 241 ? 65.198 9.190 -101.912 1.00 90.88 241 ALA A O 1
ATOM 1884 N N . ALA A 1 242 ? 63.156 9.399 -101.016 1.00 89.69 242 ALA A N 1
ATOM 1885 C CA . ALA A 1 242 ? 62.478 9.691 -102.278 1.00 89.69 242 ALA A CA 1
ATOM 1886 C C . ALA A 1 242 ? 62.990 10.991 -102.929 1.00 89.69 242 ALA A C 1
ATOM 1888 O O . ALA A 1 242 ? 63.190 11.046 -104.141 1.00 89.69 242 ALA A O 1
ATOM 1889 N N . ALA A 1 243 ? 63.265 12.037 -102.141 1.00 91.94 243 ALA A N 1
ATOM 1890 C CA . ALA A 1 243 ? 63.877 13.270 -102.639 1.00 91.94 243 ALA A CA 1
ATOM 1891 C C . ALA A 1 243 ? 65.309 13.038 -103.163 1.00 91.94 243 ALA A C 1
ATOM 1893 O O . ALA A 1 243 ? 65.700 13.602 -104.192 1.00 91.94 243 ALA A O 1
ATOM 1894 N N . ALA A 1 244 ? 66.088 12.180 -102.497 1.00 92.38 244 ALA A N 1
ATOM 1895 C CA . ALA A 1 244 ? 67.406 11.753 -102.964 1.00 92.38 244 ALA A CA 1
ATOM 1896 C C . ALA A 1 244 ? 67.318 10.946 -104.277 1.00 92.38 244 ALA A C 1
ATOM 1898 O O . ALA A 1 244 ? 68.115 11.154 -105.192 1.00 92.38 244 ALA A O 1
ATOM 1899 N N . GLU A 1 245 ? 66.318 10.074 -104.425 1.00 92.81 245 GLU A N 1
ATOM 1900 C CA . GLU A 1 245 ? 66.067 9.359 -105.681 1.00 92.81 245 GLU A CA 1
ATOM 1901 C C . GLU A 1 245 ? 65.630 10.296 -106.807 1.00 92.81 245 GLU A 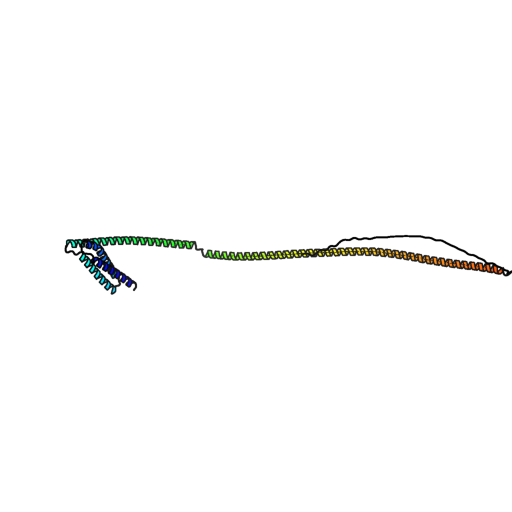C 1
ATOM 1903 O O . GLU A 1 245 ? 66.179 10.215 -107.904 1.00 92.81 245 GLU A O 1
ATOM 1908 N N . LEU A 1 246 ? 64.710 11.230 -106.546 1.00 90.94 246 LEU A N 1
ATOM 1909 C CA . LEU A 1 246 ? 64.281 12.227 -107.530 1.00 90.94 246 LEU A CA 1
ATOM 1910 C C . LEU A 1 246 ? 65.448 13.088 -108.008 1.00 90.94 246 LEU A C 1
ATOM 1912 O O . LEU A 1 246 ? 65.578 13.326 -109.206 1.00 90.94 246 LEU A O 1
ATOM 1916 N N . SER A 1 247 ? 66.319 13.532 -107.103 1.00 92.88 247 SER A N 1
ATOM 1917 C CA . SER A 1 247 ? 67.514 14.299 -107.475 1.00 92.88 247 SER A CA 1
ATOM 1918 C C . SER A 1 247 ? 68.510 13.460 -108.281 1.00 92.88 247 SER A C 1
ATOM 1920 O O . SER A 1 247 ? 69.056 13.954 -109.271 1.00 92.88 247 SER A O 1
ATOM 1922 N N . ARG A 1 248 ? 68.678 12.170 -107.955 1.00 93.69 248 ARG A N 1
ATOM 1923 C CA . ARG A 1 248 ? 69.455 11.219 -108.768 1.00 93.69 248 ARG A CA 1
ATOM 1924 C C . ARG A 1 248 ? 68.853 11.023 -110.164 1.00 93.69 248 ARG A C 1
ATOM 1926 O O . ARG A 1 248 ? 69.589 11.049 -111.151 1.00 93.69 248 ARG A O 1
ATOM 1933 N N . LEU A 1 249 ? 67.535 10.860 -110.266 1.00 91.81 249 LEU A N 1
ATOM 1934 C CA . LEU A 1 249 ? 66.819 10.718 -111.536 1.00 91.81 249 LEU A CA 1
ATOM 1935 C C . LEU A 1 249 ? 66.914 11.997 -112.371 1.00 91.81 249 LEU A C 1
ATOM 1937 O O . LEU A 1 249 ? 67.174 11.938 -113.568 1.00 91.81 249 LEU A O 1
ATOM 1941 N N . HIS A 1 250 ? 66.779 13.161 -111.736 1.00 92.62 250 HIS A N 1
ATOM 1942 C CA . HIS A 1 250 ? 66.923 14.459 -112.387 1.00 92.62 250 HIS A CA 1
ATOM 1943 C C . HIS A 1 250 ? 68.344 14.655 -112.928 1.00 92.62 250 HIS A C 1
ATOM 1945 O O . HIS A 1 250 ? 68.515 15.111 -114.059 1.00 92.62 250 HIS A O 1
ATOM 1951 N N . ALA A 1 251 ? 69.369 14.260 -112.165 1.00 90.94 251 ALA A N 1
ATOM 1952 C CA . ALA A 1 251 ? 70.750 14.247 -112.640 1.00 90.94 251 ALA A CA 1
ATOM 1953 C C . ALA A 1 251 ? 70.916 13.321 -113.856 1.00 90.94 251 ALA A C 1
ATOM 1955 O O . ALA A 1 251 ? 71.512 13.730 -114.849 1.00 90.94 251 ALA A O 1
ATOM 1956 N N . HIS A 1 252 ? 70.321 12.125 -113.829 1.00 92.12 252 HIS A N 1
ATOM 1957 C CA . HIS A 1 252 ? 70.344 11.191 -114.957 1.00 92.12 252 HIS A CA 1
ATOM 1958 C C . HIS A 1 252 ? 69.643 11.752 -116.206 1.00 92.12 252 HIS A C 1
ATOM 1960 O O . HIS A 1 252 ? 70.204 11.708 -117.300 1.00 92.12 252 HIS A O 1
ATOM 1966 N N . CYS A 1 253 ? 68.447 12.332 -116.061 1.00 91.69 253 CYS A N 1
ATOM 1967 C CA . CYS A 1 253 ? 67.741 13.009 -117.151 1.00 91.69 253 CYS A CA 1
ATOM 1968 C C . CYS A 1 253 ? 68.561 14.173 -117.716 1.00 91.69 253 CYS A C 1
ATOM 1970 O O . CYS A 1 253 ? 68.610 14.352 -118.930 1.00 91.69 253 CYS A O 1
ATOM 1972 N N . ARG A 1 254 ? 69.259 14.930 -116.862 1.00 93.38 254 ARG A N 1
ATOM 1973 C CA . ARG A 1 254 ? 70.171 15.994 -117.294 1.00 93.38 254 ARG A CA 1
ATOM 1974 C C . ARG A 1 254 ? 71.343 15.434 -118.101 1.00 93.38 254 ARG A C 1
ATOM 1976 O O . ARG A 1 254 ? 71.653 15.982 -119.153 1.00 93.38 254 ARG A O 1
ATOM 1983 N N . THR A 1 255 ? 71.953 14.332 -117.664 1.00 92.12 255 THR A N 1
ATOM 1984 C CA . THR A 1 255 ? 73.005 13.637 -118.424 1.00 92.12 255 THR A CA 1
ATOM 1985 C C . THR A 1 255 ? 72.490 13.143 -119.774 1.00 92.12 255 THR A C 1
ATOM 1987 O O . THR A 1 255 ? 73.142 13.373 -120.788 1.00 92.12 255 THR A O 1
ATOM 1990 N N . LEU A 1 256 ? 71.308 12.519 -119.814 1.00 91.00 256 LEU A N 1
ATOM 1991 C CA . LEU A 1 256 ? 70.665 12.103 -121.063 1.00 91.00 256 LEU A CA 1
ATOM 1992 C C . LEU A 1 256 ? 70.386 13.292 -121.984 1.00 91.00 256 LEU A C 1
ATOM 1994 O O . LEU A 1 256 ? 70.690 13.211 -123.166 1.00 91.00 256 LEU A O 1
ATOM 1998 N N . SER A 1 257 ? 69.864 14.400 -121.456 1.00 91.56 257 SER A N 1
ATOM 1999 C CA . SER A 1 257 ? 69.613 15.617 -122.232 1.00 91.56 257 SER A CA 1
ATOM 2000 C C . SER A 1 257 ? 70.899 16.168 -122.844 1.00 91.56 257 SER A C 1
ATOM 2002 O O . SER A 1 257 ? 70.911 16.487 -124.026 1.00 91.56 257 SER A O 1
ATOM 2004 N N . VAL A 1 258 ? 71.991 16.235 -122.072 1.00 91.69 258 VAL A N 1
ATOM 2005 C CA . VAL A 1 258 ? 73.306 16.662 -122.578 1.00 91.69 258 VAL A CA 1
ATOM 2006 C C . VAL A 1 258 ? 73.823 15.692 -123.639 1.00 91.69 258 VAL A C 1
ATOM 2008 O O . VAL A 1 258 ? 74.319 16.144 -124.663 1.00 91.69 258 VAL A O 1
ATOM 2011 N N . ASN A 1 259 ? 73.671 14.379 -123.433 1.00 89.88 259 ASN A N 1
ATOM 2012 C CA . ASN A 1 259 ? 74.066 13.355 -124.405 1.00 89.88 259 ASN A CA 1
ATOM 2013 C C . ASN A 1 259 ? 73.251 13.427 -125.705 1.00 89.88 259 ASN A C 1
ATOM 2015 O O . ASN A 1 259 ? 73.790 13.228 -126.789 1.00 89.88 259 ASN A O 1
ATOM 2019 N N . LEU A 1 260 ? 71.950 13.703 -125.617 1.00 89.75 260 LEU A N 1
ATOM 2020 C CA . LEU A 1 260 ? 71.103 13.914 -126.787 1.00 89.75 260 LEU A CA 1
ATOM 2021 C C . LEU A 1 260 ? 71.477 15.210 -127.505 1.00 89.75 260 LEU A C 1
ATOM 2023 O O . LEU A 1 260 ? 71.513 15.220 -128.728 1.00 89.75 260 LEU A O 1
ATOM 2027 N N . GLU A 1 261 ? 71.814 16.273 -126.774 1.00 89.19 261 GLU A N 1
ATOM 2028 C CA . GLU A 1 261 ? 72.284 17.531 -127.356 1.00 89.19 261 GLU A CA 1
ATOM 2029 C C . GLU A 1 261 ? 73.650 17.368 -128.046 1.00 89.19 261 GLU A C 1
ATOM 2031 O O . GLU A 1 261 ? 73.852 17.873 -129.149 1.00 89.19 261 GLU A O 1
ATOM 2036 N N . THR A 1 262 ? 74.593 16.631 -127.450 1.00 90.06 262 THR A N 1
ATOM 2037 C CA . THR A 1 262 ? 75.868 16.309 -128.106 1.00 90.06 262 THR A CA 1
ATOM 2038 C C . THR A 1 262 ? 75.668 15.396 -129.304 1.00 90.06 262 THR A C 1
ATOM 2040 O O . THR A 1 262 ? 76.257 15.667 -130.346 1.00 90.06 262 THR A O 1
ATOM 2043 N N . ASN A 1 263 ? 74.814 14.374 -129.217 1.00 87.56 263 ASN A N 1
ATOM 2044 C CA . ASN A 1 263 ? 74.471 13.538 -130.369 1.00 87.56 263 ASN A CA 1
ATOM 2045 C C . ASN A 1 263 ? 73.792 14.349 -131.477 1.00 87.56 263 ASN A C 1
ATOM 2047 O O . ASN A 1 263 ? 74.135 14.170 -132.640 1.00 87.56 263 ASN A O 1
ATOM 2051 N N . ALA A 1 264 ? 72.897 15.281 -131.139 1.00 86.19 264 ALA A N 1
ATOM 2052 C CA . ALA A 1 264 ? 72.293 16.196 -132.103 1.00 86.19 264 ALA A CA 1
ATOM 2053 C C . ALA A 1 264 ? 73.364 17.052 -132.794 1.00 86.19 264 ALA A C 1
ATOM 2055 O O . ALA A 1 264 ? 73.384 17.107 -134.017 1.00 86.19 264 ALA A O 1
ATOM 2056 N N . LYS A 1 265 ? 74.325 17.612 -132.044 1.00 87.25 265 LYS A N 1
ATOM 2057 C CA . LYS A 1 265 ? 75.480 18.339 -132.610 1.00 87.25 265 LYS A CA 1
ATOM 2058 C C . LYS A 1 265 ? 76.371 17.450 -133.480 1.00 87.25 265 LYS A C 1
ATOM 2060 O O . LYS A 1 265 ? 76.910 17.915 -134.480 1.00 87.25 265 LYS A O 1
ATOM 2065 N N . VAL A 1 266 ? 76.560 16.180 -133.115 1.00 88.50 266 VAL A N 1
ATOM 2066 C CA . VAL A 1 266 ? 77.303 15.206 -133.932 1.00 88.50 266 VAL A CA 1
ATOM 2067 C C . VAL A 1 266 ? 76.556 14.923 -135.233 1.00 88.50 266 VAL A C 1
ATOM 2069 O O . VAL A 1 266 ? 77.178 14.943 -136.288 1.00 88.50 266 VAL A O 1
ATOM 2072 N N . ILE A 1 267 ? 75.239 14.713 -135.183 1.00 85.94 267 ILE A N 1
ATOM 2073 C CA . ILE A 1 267 ? 74.393 14.527 -136.369 1.00 85.94 267 ILE A CA 1
ATOM 2074 C C . ILE A 1 267 ? 74.421 15.779 -137.247 1.00 85.94 267 ILE A C 1
ATOM 2076 O O . ILE A 1 267 ? 74.568 15.663 -138.456 1.00 85.94 267 ILE A O 1
ATOM 2080 N N . GLU A 1 268 ? 74.339 16.968 -136.657 1.00 84.62 268 GLU A N 1
ATOM 2081 C CA . GLU A 1 268 ? 74.407 18.245 -137.369 1.00 84.62 268 GLU A CA 1
ATOM 2082 C C . GLU A 1 268 ? 75.767 18.431 -138.060 1.00 84.62 268 GLU A C 1
ATOM 2084 O O . GLU A 1 268 ? 75.821 18.785 -139.236 1.00 84.62 268 GLU A O 1
ATOM 2089 N N . LYS A 1 269 ? 76.871 18.071 -137.388 1.00 87.25 269 LYS A N 1
ATOM 2090 C CA . LYS A 1 269 ? 78.205 18.013 -138.006 1.00 87.25 269 LYS A CA 1
ATOM 2091 C C . LYS A 1 269 ? 78.309 16.965 -139.106 1.00 87.25 269 LYS A C 1
ATOM 2093 O O . LYS A 1 269 ? 78.952 17.223 -140.114 1.00 87.25 269 LYS A O 1
ATOM 2098 N N . LEU A 1 270 ? 77.717 15.785 -138.925 1.00 85.94 270 LEU A N 1
ATOM 2099 C CA . LEU A 1 270 ? 77.679 14.756 -139.963 1.00 85.94 270 LEU A CA 1
ATOM 2100 C C . LEU A 1 270 ? 76.862 15.230 -141.166 1.00 85.94 270 LEU A C 1
ATOM 2102 O O . LEU A 1 270 ? 77.269 14.980 -142.291 1.00 85.94 270 LEU A O 1
ATOM 2106 N N . ALA A 1 271 ? 75.758 15.944 -140.947 1.00 80.62 271 ALA A N 1
ATOM 2107 C CA . ALA A 1 271 ? 74.958 16.544 -142.006 1.00 80.62 271 ALA A CA 1
ATOM 2108 C C . ALA A 1 271 ? 75.738 17.637 -142.750 1.00 80.62 271 ALA A C 1
ATOM 2110 O O . ALA A 1 271 ? 75.718 17.636 -143.976 1.00 80.62 271 ALA A O 1
ATOM 2111 N N . GLN A 1 272 ? 76.478 18.497 -142.039 1.00 82.81 272 GLN A N 1
ATOM 2112 C CA . GLN A 1 272 ? 77.403 19.467 -142.642 1.00 82.81 272 GLN A CA 1
ATOM 2113 C C . GLN A 1 272 ? 78.518 18.787 -143.437 1.00 82.81 272 GLN A C 1
ATOM 2115 O O . GLN A 1 272 ? 78.742 19.132 -144.587 1.00 82.81 272 GLN A O 1
ATOM 2120 N N . LEU A 1 273 ? 79.184 17.777 -142.877 1.00 84.00 273 LEU A N 1
ATOM 2121 C CA . LEU A 1 273 ? 80.201 17.004 -143.596 1.00 84.00 273 LEU A CA 1
ATOM 2122 C C . LEU A 1 273 ? 79.621 16.317 -144.832 1.00 84.00 273 LEU A C 1
ATOM 2124 O O . LEU A 1 273 ? 80.285 16.235 -145.856 1.00 84.00 273 LEU A O 1
ATOM 2128 N N . ASN A 1 274 ? 78.385 15.823 -144.754 1.00 81.62 274 ASN A N 1
ATOM 2129 C CA . ASN A 1 274 ? 77.712 15.201 -145.885 1.00 81.62 274 ASN A CA 1
ATOM 2130 C C . ASN A 1 274 ? 77.295 16.246 -146.931 1.00 81.62 274 ASN A C 1
ATOM 2132 O O . ASN A 1 274 ? 77.389 15.967 -148.120 1.00 81.62 274 ASN A O 1
ATOM 2136 N N . SER A 1 275 ? 76.903 17.461 -146.526 1.00 82.38 275 SER A N 1
ATOM 2137 C CA . SER A 1 275 ? 76.678 18.563 -147.467 1.00 82.38 275 SER A CA 1
ATOM 2138 C C . SER A 1 275 ? 77.983 19.036 -148.097 1.00 82.38 275 SER A C 1
ATOM 2140 O O . SER A 1 275 ? 78.015 19.232 -149.297 1.00 82.38 275 SER A O 1
ATOM 2142 N N . GLU A 1 276 ? 79.079 19.130 -147.342 1.00 81.94 276 GLU A N 1
ATOM 2143 C CA . GLU A 1 276 ? 80.417 19.444 -147.861 1.00 81.94 276 GLU A CA 1
ATOM 2144 C C . GLU A 1 276 ? 80.933 18.345 -148.799 1.00 81.94 276 GLU A C 1
ATOM 2146 O O . GLU A 1 276 ? 81.538 18.628 -149.833 1.00 81.94 276 GLU A O 1
ATOM 2151 N N . LEU A 1 277 ? 80.673 17.073 -148.483 1.00 81.06 277 LEU A N 1
ATOM 2152 C CA . LEU A 1 277 ? 80.951 15.952 -149.377 1.00 81.06 277 LEU A CA 1
ATOM 2153 C C . LEU A 1 277 ? 80.088 16.026 -150.631 1.00 81.06 277 LEU A C 1
ATOM 2155 O O . LEU A 1 277 ? 80.616 15.857 -151.718 1.00 81.06 277 LEU A O 1
ATOM 2159 N N . MET A 1 278 ? 78.797 16.327 -150.513 1.00 79.38 278 MET A N 1
ATOM 2160 C CA . MET A 1 278 ? 77.923 16.523 -151.668 1.00 79.38 278 MET A CA 1
ATOM 2161 C C . MET A 1 278 ? 78.337 17.741 -152.493 1.00 79.38 278 MET A C 1
ATOM 2163 O O . MET A 1 278 ? 78.332 17.650 -153.710 1.00 79.38 278 MET A O 1
ATOM 2167 N N . ASP A 1 279 ? 78.761 18.842 -151.882 1.00 78.50 279 ASP A N 1
ATOM 2168 C CA . ASP A 1 279 ? 79.242 20.043 -152.567 1.00 78.50 279 ASP A CA 1
ATOM 2169 C C . ASP A 1 279 ? 80.597 19.800 -153.232 1.00 78.50 279 ASP A C 1
ATOM 2171 O O . ASP A 1 279 ? 80.812 20.226 -154.363 1.00 78.50 279 ASP A O 1
ATOM 2175 N N . SER A 1 280 ? 81.504 19.067 -152.582 1.00 76.38 280 SER A N 1
ATOM 2176 C CA . SER A 1 280 ? 82.783 18.662 -153.176 1.00 76.38 280 SER A CA 1
ATOM 2177 C C . SER A 1 280 ? 82.598 17.627 -154.282 1.00 76.38 280 SER A C 1
ATOM 2179 O O . SER A 1 280 ? 83.289 17.701 -155.296 1.00 76.38 280 SER A O 1
ATOM 2181 N N . LEU A 1 281 ? 81.633 16.716 -154.146 1.00 73.62 281 LEU A N 1
ATOM 2182 C CA . LEU A 1 281 ? 81.255 15.758 -155.177 1.00 73.62 281 LEU A CA 1
ATOM 2183 C C . LEU A 1 281 ? 80.566 16.470 -156.340 1.00 73.62 281 LEU A C 1
ATOM 2185 O O . LEU A 1 281 ? 80.948 16.225 -157.474 1.00 73.62 281 LEU A O 1
ATOM 2189 N N . ASN A 1 282 ? 79.674 17.426 -156.072 1.00 73.81 282 ASN A N 1
ATOM 2190 C CA . ASN A 1 282 ? 79.038 18.290 -157.066 1.00 73.81 282 ASN A CA 1
ATOM 2191 C C . ASN A 1 282 ? 80.056 19.190 -157.773 1.00 73.81 282 ASN A C 1
ATOM 2193 O O . ASN A 1 282 ? 79.957 19.393 -158.979 1.00 73.81 282 ASN A O 1
ATOM 2197 N N . ALA A 1 283 ? 81.062 19.703 -157.063 1.00 69.56 283 ALA A N 1
ATOM 2198 C CA . ALA A 1 283 ? 82.176 20.446 -157.643 1.00 69.56 283 ALA A CA 1
ATOM 2199 C C . ALA A 1 283 ? 83.094 19.528 -158.466 1.00 69.56 283 ALA A C 1
ATOM 2201 O O . ALA A 1 283 ? 83.565 19.916 -159.537 1.00 69.56 283 ALA A O 1
ATOM 2202 N N . ALA A 1 284 ? 83.321 18.291 -158.023 1.00 67.12 284 ALA A N 1
ATOM 2203 C CA . ALA A 1 284 ? 84.057 17.281 -158.776 1.00 67.12 284 ALA A CA 1
ATOM 2204 C C . ALA A 1 284 ? 83.297 16.860 -160.047 1.00 67.12 284 ALA A C 1
ATOM 2206 O O . ALA A 1 284 ? 83.900 16.774 -161.115 1.00 67.12 284 ALA A O 1
ATOM 2207 N N . THR A 1 285 ? 81.975 16.681 -159.992 1.00 68.06 285 THR A N 1
ATOM 2208 C CA . THR A 1 285 ? 81.148 16.428 -161.179 1.00 68.06 285 THR A CA 1
ATOM 2209 C C . THR A 1 285 ? 81.019 17.663 -162.052 1.00 68.06 285 THR A C 1
ATOM 2211 O O . THR A 1 285 ? 81.104 17.524 -163.259 1.00 68.06 285 THR A O 1
ATOM 2214 N N . ALA A 1 286 ? 80.921 18.876 -161.506 1.00 62.22 286 ALA A N 1
ATOM 2215 C CA . ALA A 1 286 ? 80.905 20.104 -162.301 1.00 62.22 286 ALA A CA 1
ATOM 2216 C C . ALA A 1 286 ? 82.249 20.343 -163.007 1.00 62.22 286 ALA A C 1
ATOM 2218 O O . ALA A 1 286 ? 82.278 20.799 -164.147 1.00 62.22 286 ALA A O 1
ATOM 2219 N N . THR A 1 287 ? 83.374 19.990 -162.378 1.00 62.38 287 THR A N 1
ATOM 2220 C CA . THR A 1 287 ? 84.696 20.029 -163.025 1.00 62.38 287 THR A CA 1
ATOM 2221 C C . THR A 1 287 ? 84.882 18.890 -164.032 1.00 62.38 287 THR A C 1
ATOM 2223 O O . THR A 1 287 ? 85.503 19.106 -165.076 1.00 62.38 287 THR A O 1
ATOM 2226 N N . ALA A 1 288 ? 84.300 17.712 -163.792 1.00 59.31 288 ALA A N 1
ATOM 2227 C CA . ALA A 1 288 ? 84.236 16.627 -164.772 1.00 59.31 288 ALA A CA 1
ATOM 2228 C C . ALA A 1 288 ? 83.335 16.982 -165.971 1.00 59.31 288 ALA A C 1
ATOM 2230 O O . ALA A 1 288 ? 83.730 16.755 -167.111 1.00 59.31 288 ALA A O 1
ATOM 2231 N N . GLU A 1 289 ? 82.185 17.620 -165.746 1.00 58.22 289 GLU A N 1
ATOM 2232 C CA . GLU A 1 289 ? 81.273 18.114 -166.781 1.00 58.22 289 GLU A CA 1
ATOM 2233 C C . GLU A 1 289 ? 81.859 19.307 -167.540 1.00 58.22 289 GLU A C 1
ATOM 2235 O O . GLU A 1 289 ? 81.678 19.404 -168.749 1.00 58.22 289 GLU A O 1
ATOM 2240 N N . ALA A 1 290 ? 82.617 20.193 -166.887 1.00 54.91 290 ALA A N 1
ATOM 2241 C CA . ALA A 1 290 ? 83.346 21.265 -167.562 1.00 54.91 290 ALA A CA 1
ATOM 2242 C C . ALA A 1 290 ? 84.464 20.710 -168.464 1.00 54.91 290 ALA A C 1
ATOM 2244 O O . ALA A 1 290 ? 84.627 21.178 -169.591 1.00 54.91 290 ALA A O 1
ATOM 2245 N N . ARG A 1 291 ? 85.178 19.661 -168.023 1.00 56.03 291 ARG A N 1
ATOM 2246 C CA . ARG A 1 291 ? 86.138 18.927 -168.871 1.00 56.03 291 ARG A CA 1
ATOM 2247 C C . ARG A 1 291 ? 85.448 18.161 -170.002 1.00 56.03 291 ARG A C 1
ATOM 2249 O O . ARG A 1 291 ? 85.970 18.139 -171.113 1.00 56.03 291 ARG A O 1
ATOM 2256 N N . ALA A 1 292 ? 84.265 17.597 -169.760 1.00 52.06 292 ALA A N 1
ATOM 2257 C CA . ALA A 1 292 ? 83.469 16.927 -170.787 1.00 52.06 292 ALA A CA 1
ATOM 2258 C C . ALA A 1 292 ? 82.923 17.922 -171.832 1.00 52.06 292 ALA A C 1
ATOM 2260 O O . ALA A 1 292 ? 83.024 17.669 -173.029 1.00 52.06 292 ALA A O 1
ATOM 2261 N N . ARG A 1 293 ? 82.455 19.109 -171.419 1.00 47.47 293 ARG A N 1
ATOM 2262 C CA . ARG A 1 293 ? 81.977 20.175 -172.325 1.00 47.47 293 ARG A CA 1
ATOM 2263 C C . ARG A 1 293 ? 83.093 20.801 -173.168 1.00 47.47 293 ARG A C 1
ATOM 2265 O O . ARG A 1 293 ? 82.816 21.266 -174.269 1.00 47.47 293 ARG A O 1
ATOM 2272 N N . GLN A 1 294 ? 84.348 20.756 -172.715 1.00 47.81 294 GLN A N 1
ATOM 2273 C CA . GLN A 1 294 ? 85.511 21.210 -173.492 1.00 47.81 294 GLN A CA 1
ATOM 2274 C C . GLN A 1 294 ? 85.918 20.226 -174.609 1.00 47.81 294 GLN A C 1
ATOM 2276 O O . GLN A 1 294 ? 86.575 20.624 -175.568 1.00 47.81 294 GLN A O 1
ATOM 2281 N N . LEU A 1 295 ? 85.490 18.961 -174.525 1.00 44.94 295 LEU A N 1
ATOM 2282 C CA . LEU A 1 295 ? 85.764 17.918 -175.522 1.00 44.94 295 LEU A CA 1
ATOM 2283 C C . LEU A 1 295 ? 84.552 17.589 -176.420 1.00 44.94 295 LEU A C 1
ATOM 2285 O O . LEU A 1 295 ? 84.708 16.866 -177.397 1.00 44.94 295 LEU A O 1
ATOM 2289 N N . GLN A 1 296 ? 83.369 18.158 -176.154 1.00 40.44 296 GLN A N 1
ATOM 2290 C CA . GLN A 1 296 ? 82.099 17.790 -176.806 1.00 40.44 296 GLN A CA 1
ATOM 2291 C C . GLN A 1 296 ? 81.428 18.951 -177.583 1.00 40.44 296 GLN A C 1
ATOM 2293 O O . GLN A 1 296 ? 80.204 19.027 -177.683 1.00 40.44 296 GLN A O 1
ATOM 2298 N N . GLN A 1 297 ? 82.231 19.864 -178.152 1.00 39.03 297 GLN A N 1
ATOM 2299 C CA . GLN A 1 297 ? 81.807 20.814 -179.205 1.00 39.03 297 GLN A CA 1
ATOM 2300 C C . GLN A 1 297 ? 82.406 20.507 -180.592 1.00 39.03 297 GLN A C 1
ATOM 2302 O O . GLN A 1 297 ? 82.091 21.188 -181.566 1.00 39.03 297 GLN A O 1
ATOM 2307 N N . GLN A 1 298 ? 83.200 19.439 -180.720 1.00 38.84 298 GLN A N 1
ATOM 2308 C CA . GLN A 1 298 ? 83.435 18.777 -182.002 1.00 38.84 298 GLN A CA 1
ATOM 2309 C C . GLN A 1 298 ? 82.514 17.558 -182.077 1.00 38.84 298 GLN A C 1
ATOM 2311 O O . GLN A 1 298 ? 82.634 16.643 -181.274 1.00 38.84 298 GLN A O 1
ATOM 2316 N N . GLN A 1 299 ? 81.627 17.558 -183.073 1.00 32.69 299 GLN A N 1
ATOM 2317 C CA . GLN A 1 299 ? 80.819 16.411 -183.507 1.00 32.69 299 GLN A CA 1
ATOM 2318 C C . GLN A 1 299 ? 79.632 16.070 -182.589 1.00 32.69 299 GLN A C 1
ATOM 2320 O O . GLN A 1 299 ? 79.600 15.067 -181.884 1.00 32.69 299 GLN A O 1
ATOM 2325 N N . GLN A 1 300 ? 78.602 16.921 -182.647 1.00 33.00 300 GLN A N 1
ATOM 2326 C CA . GLN A 1 300 ? 77.271 16.613 -182.123 1.00 33.00 300 GLN A CA 1
ATOM 2327 C C . GLN A 1 300 ? 76.506 15.731 -183.113 1.00 33.00 300 GLN A C 1
ATOM 2329 O O . GLN A 1 300 ? 76.164 16.163 -184.214 1.00 33.00 300 GLN A O 1
ATOM 2334 N N . GLY A 1 301 ? 76.220 14.501 -182.693 1.00 26.67 301 GLY A N 1
ATOM 2335 C CA . GLY A 1 301 ? 75.381 13.560 -183.418 1.00 26.67 301 GLY A CA 1
ATOM 2336 C C . GLY A 1 301 ? 74.803 12.493 -182.489 1.00 26.67 301 GLY A C 1
ATOM 2337 O O . GLY A 1 301 ? 75.530 11.621 -182.042 1.00 26.67 301 GLY A O 1
ATOM 2338 N N . GLY A 1 302 ? 73.487 12.576 -182.264 1.00 25.36 302 GLY A N 1
ATOM 2339 C CA . GLY A 1 302 ? 72.559 11.444 -182.392 1.00 25.36 302 GLY A CA 1
ATOM 2340 C C . GLY A 1 302 ? 72.391 10.427 -181.250 1.00 25.36 302 GLY A C 1
ATOM 2341 O O . GLY A 1 302 ? 73.308 9.685 -180.929 1.00 25.36 302 GLY A O 1
ATOM 2342 N N . GLY A 1 303 ? 71.125 10.277 -180.825 1.00 26.52 303 GLY A N 1
ATOM 2343 C CA . GLY A 1 303 ? 70.522 9.043 -180.277 1.00 26.52 303 GLY A CA 1
ATOM 2344 C C . GLY A 1 303 ? 70.754 8.797 -178.782 1.00 26.52 303 GLY A C 1
ATOM 2345 O O . GLY A 1 303 ? 71.702 9.308 -178.214 1.00 26.52 303 GLY A O 1
ATOM 2346 N N . SER A 1 304 ? 69.967 8.018 -178.042 1.00 28.09 304 SER A N 1
ATOM 2347 C CA . SER A 1 304 ? 68.692 7.305 -178.217 1.00 28.09 304 SER A CA 1
ATOM 2348 C C . SER A 1 304 ? 68.388 6.612 -176.863 1.00 28.09 304 SER A C 1
ATOM 2350 O O . SER A 1 304 ? 69.249 6.582 -175.990 1.00 28.09 304 SER A O 1
ATOM 2352 N N . SER A 1 305 ? 67.211 5.983 -176.751 1.00 31.31 305 SER A N 1
ATOM 2353 C CA . SER A 1 305 ? 66.854 4.837 -175.877 1.00 31.31 305 SER A CA 1
ATOM 2354 C C . SER A 1 305 ? 66.645 5.007 -174.351 1.00 31.31 305 SER A C 1
ATOM 2356 O O . SER A 1 305 ? 67.582 5.142 -173.574 1.00 31.31 305 SER A O 1
ATOM 2358 N N . SER A 1 306 ? 65.365 4.850 -173.971 1.00 36.22 306 SER A N 1
ATOM 2359 C CA . SER A 1 306 ? 64.748 4.174 -172.793 1.00 36.22 306 SER A CA 1
ATOM 2360 C C . SER A 1 306 ? 65.384 2.782 -172.471 1.00 36.22 306 SER A C 1
ATOM 2362 O O . SER A 1 306 ? 66.242 2.404 -173.271 1.00 36.22 306 SER A O 1
ATOM 2364 N N . PRO A 1 307 ? 64.993 1.946 -171.454 1.00 46.44 307 PRO A N 1
ATOM 2365 C CA . PRO A 1 307 ? 63.662 1.784 -170.805 1.00 46.44 307 PRO A CA 1
ATOM 2366 C C . PRO A 1 307 ? 63.633 1.290 -169.317 1.00 46.44 307 PRO A C 1
ATOM 2368 O O . PRO A 1 307 ? 64.687 1.195 -168.708 1.00 46.44 307 PRO A O 1
ATOM 2371 N N . GLN A 1 308 ? 62.412 0.973 -168.809 1.00 30.52 308 GLN A N 1
ATOM 2372 C CA . GLN A 1 308 ? 62.015 -0.148 -167.894 1.00 30.52 308 GLN A CA 1
ATOM 2373 C C . GLN A 1 308 ? 62.758 -0.308 -166.537 1.00 30.52 308 GLN A C 1
ATOM 2375 O O . GLN A 1 308 ? 63.863 0.164 -166.365 1.00 30.52 308 GLN A O 1
ATOM 2380 N N . GLU A 1 309 ? 62.287 -0.934 -165.457 1.00 31.83 309 GLU A N 1
ATOM 2381 C CA . GLU A 1 309 ? 61.202 -1.862 -165.095 1.00 31.83 309 GLU A CA 1
ATOM 2382 C C . GLU A 1 309 ? 61.230 -1.907 -163.544 1.00 31.83 309 GLU A C 1
ATOM 2384 O O . GLU A 1 309 ? 62.293 -1.770 -162.946 1.00 31.83 309 GLU A O 1
ATOM 2389 N N . GLU A 1 310 ? 60.095 -1.807 -162.855 1.00 31.11 310 GLU A N 1
ATOM 2390 C CA . GLU A 1 310 ? 59.374 -2.916 -162.197 1.00 31.11 310 GLU A CA 1
ATOM 2391 C C . GLU A 1 310 ? 59.932 -3.474 -160.874 1.00 31.11 310 GLU A C 1
ATOM 2393 O O . GLU A 1 310 ? 61.111 -3.770 -160.722 1.00 31.11 310 GLU A O 1
ATOM 2398 N N . ALA A 1 311 ? 58.946 -3.770 -160.011 1.00 31.64 311 ALA A N 1
ATOM 2399 C CA . ALA A 1 311 ? 58.900 -4.869 -159.044 1.00 31.64 311 ALA A CA 1
ATOM 2400 C C . ALA A 1 311 ? 59.782 -4.747 -157.788 1.00 31.64 311 ALA A C 1
ATOM 2402 O O . ALA A 1 311 ? 60.837 -4.138 -157.778 1.00 31.64 311 ALA A O 1
ATOM 2403 N N . ALA A 1 312 ? 59.469 -5.358 -156.652 1.00 35.28 312 ALA A N 1
ATOM 2404 C CA . ALA A 1 312 ? 58.276 -5.953 -156.057 1.00 35.28 312 ALA A CA 1
ATOM 2405 C C . ALA A 1 312 ? 58.745 -6.483 -154.690 1.00 35.28 312 ALA A C 1
ATOM 2407 O O . ALA A 1 312 ? 59.900 -6.881 -154.554 1.00 35.28 312 ALA A O 1
ATOM 2408 N N . GLY A 1 313 ? 57.823 -6.598 -153.730 1.00 32.03 313 GLY A N 1
ATOM 2409 C CA . GLY A 1 313 ? 58.013 -7.396 -152.510 1.00 32.03 313 GLY A CA 1
ATOM 2410 C C . GLY A 1 313 ? 58.966 -6.756 -151.501 1.00 32.03 313 GLY A C 1
ATOM 2411 O O . GLY A 1 313 ? 59.829 -5.961 -151.828 1.00 32.03 313 GLY A O 1
ATOM 2412 N N . GLY A 1 314 ? 58.874 -7.001 -150.209 1.00 33.12 314 GLY A N 1
ATOM 2413 C CA . GLY A 1 314 ? 58.210 -8.001 -149.386 1.00 33.12 314 GLY A CA 1
ATOM 2414 C C . GLY A 1 314 ? 58.895 -7.823 -148.018 1.00 33.12 314 GLY A C 1
ATOM 2415 O O . GLY A 1 314 ? 60.031 -7.372 -147.952 1.00 33.12 314 GLY A O 1
ATOM 2416 N N . PHE A 1 315 ? 58.252 -8.004 -146.875 1.00 33.22 315 PHE A N 1
ATOM 2417 C CA . PHE A 1 315 ? 57.960 -9.293 -146.250 1.00 33.22 315 PHE A CA 1
ATOM 2418 C C . PHE A 1 315 ? 58.481 -9.206 -144.805 1.00 33.22 315 PHE A C 1
ATOM 2420 O O . PHE A 1 315 ? 59.588 -8.728 -144.585 1.00 33.22 315 PHE A O 1
ATOM 2427 N N . GLY A 1 316 ? 57.707 -9.740 -143.857 1.00 32.75 316 GLY A N 1
ATOM 2428 C CA . GLY A 1 316 ? 58.162 -10.137 -142.518 1.00 32.75 316 GLY A CA 1
ATOM 2429 C C . GLY A 1 316 ? 58.300 -8.996 -141.498 1.00 32.75 316 GLY A C 1
ATOM 2430 O O . GLY A 1 316 ? 58.977 -8.015 -141.737 1.00 32.75 316 GLY A O 1
ATOM 2431 N N . GLY A 1 317 ? 57.727 -9.048 -140.303 1.00 34.16 317 GLY A N 1
ATOM 2432 C CA . GLY A 1 317 ? 57.116 -10.166 -139.606 1.00 34.16 317 GLY A CA 1
ATOM 2433 C C . GLY A 1 317 ? 57.523 -10.145 -138.134 1.00 34.16 317 GLY A C 1
ATOM 2434 O O . GLY A 1 317 ? 58.638 -9.769 -137.796 1.00 34.16 317 GLY A O 1
ATOM 2435 N N . SER A 1 318 ? 56.612 -10.672 -137.318 1.00 34.94 318 SER A N 1
ATOM 2436 C CA . SER A 1 318 ? 56.823 -11.262 -135.991 1.00 34.94 318 SER A CA 1
ATOM 2437 C C . SER A 1 318 ? 57.019 -10.319 -134.791 1.00 34.94 318 SER A C 1
ATOM 2439 O O . SER A 1 318 ? 57.929 -9.508 -134.758 1.00 34.94 318 SER A O 1
ATOM 2441 N N . ARG A 1 319 ? 56.094 -10.333 -133.813 1.00 35.00 319 ARG A N 1
ATOM 2442 C CA . ARG A 1 319 ? 55.884 -11.344 -132.732 1.00 35.00 319 ARG A CA 1
ATOM 2443 C C . ARG A 1 319 ? 56.686 -10.898 -131.503 1.00 35.00 319 ARG A C 1
ATOM 2445 O O . ARG A 1 319 ? 57.882 -10.694 -131.600 1.00 35.00 319 ARG A O 1
ATOM 2452 N N . SER A 1 320 ? 56.083 -10.653 -130.348 1.00 36.88 320 SER A N 1
ATOM 2453 C CA . SER A 1 320 ? 55.731 -11.654 -129.328 1.00 36.88 320 SER A CA 1
ATOM 2454 C C . SER A 1 320 ? 55.261 -10.839 -128.111 1.00 36.88 320 SER A C 1
ATOM 2456 O O . SER A 1 320 ? 55.882 -9.820 -127.828 1.00 36.88 320 SER A O 1
ATOM 2458 N N . GLY A 1 321 ? 54.104 -11.115 -127.500 1.00 34.91 321 GLY A N 1
ATOM 2459 C CA . GLY A 1 321 ? 53.971 -12.071 -126.385 1.00 34.91 321 GLY A CA 1
ATOM 2460 C C . GLY A 1 321 ? 54.248 -11.346 -125.058 1.00 34.91 321 GLY A C 1
ATOM 2461 O O . GLY A 1 321 ? 55.186 -10.570 -124.983 1.00 34.91 321 GLY A O 1
ATOM 2462 N N . GLY A 1 322 ? 53.502 -11.476 -123.972 1.00 33.72 322 GLY A N 1
ATOM 2463 C CA . GLY A 1 322 ? 52.389 -12.315 -123.524 1.00 33.72 322 GLY A CA 1
ATOM 2464 C C . GLY A 1 322 ? 51.992 -11.740 -122.148 1.00 33.72 322 GLY A C 1
ATOM 2465 O O . GLY A 1 322 ? 52.784 -11.005 -121.564 1.00 33.72 322 GLY A O 1
ATOM 2466 N N . GLY A 1 323 ? 50.732 -11.856 -121.722 1.00 35.53 323 GLY A N 1
ATOM 2467 C CA . GLY A 1 323 ? 50.319 -12.857 -120.719 1.00 35.53 323 GLY A CA 1
ATOM 2468 C C . GLY A 1 323 ? 50.577 -12.329 -119.299 1.00 35.53 323 GLY A C 1
ATOM 2469 O O . GLY A 1 323 ? 51.610 -11.727 -119.050 1.00 35.53 323 GLY A O 1
ATOM 2470 N N . GLY A 1 324 ? 49.718 -12.448 -118.303 1.00 35.84 324 GLY A N 1
ATOM 2471 C CA . GLY A 1 324 ? 48.440 -13.113 -118.056 1.00 35.84 324 GLY A CA 1
ATOM 2472 C C . GLY A 1 324 ? 48.022 -12.624 -116.652 1.00 35.84 324 GLY A C 1
ATOM 2473 O O . GLY A 1 324 ? 48.852 -12.054 -115.944 1.00 35.84 324 GLY A O 1
ATOM 2474 N N . GLU A 1 325 ? 46.727 -12.594 -116.334 1.00 38.66 325 GLU A N 1
ATOM 2475 C CA . GLU A 1 325 ? 46.095 -13.607 -115.455 1.00 38.66 325 GLU A CA 1
ATOM 2476 C C . GLU A 1 325 ? 46.453 -13.398 -113.965 1.00 38.66 325 GLU A C 1
ATOM 2478 O O . GLU A 1 325 ? 47.593 -13.133 -113.618 1.00 38.66 325 GLU A O 1
ATOM 2483 N N . GLU A 1 326 ? 45.577 -13.504 -112.976 1.00 36.34 326 GLU A N 1
ATOM 2484 C CA . GLU A 1 326 ? 44.159 -13.839 -112.870 1.00 36.34 326 GLU A CA 1
ATOM 2485 C C . GLU A 1 326 ? 43.823 -13.733 -111.368 1.00 36.34 326 GLU A C 1
ATOM 2487 O O . GLU A 1 326 ? 44.674 -14.063 -110.547 1.00 36.34 326 GLU A O 1
ATOM 2492 N N . ALA A 1 327 ? 42.577 -13.338 -111.064 1.00 37.56 327 ALA A N 1
ATOM 2493 C CA . ALA A 1 327 ? 41.688 -14.007 -110.096 1.00 37.56 327 ALA A CA 1
ATOM 2494 C C . ALA A 1 327 ? 42.091 -14.026 -108.590 1.00 37.56 327 ALA A C 1
ATOM 2496 O O . ALA A 1 327 ? 43.236 -13.850 -108.213 1.00 37.56 327 ALA A O 1
ATOM 2497 N N . GLU A 1 328 ? 41.224 -14.205 -107.594 1.00 35.88 328 GLU A N 1
ATOM 2498 C CA . GLU A 1 328 ? 39.800 -14.529 -107.470 1.00 35.88 328 GLU A CA 1
ATOM 2499 C C . GLU A 1 328 ? 39.420 -14.362 -105.974 1.00 35.88 328 GLU A C 1
ATOM 2501 O O . GLU A 1 328 ? 40.311 -14.374 -105.131 1.00 35.88 328 GLU A O 1
ATOM 2506 N N . ALA A 1 329 ? 38.110 -14.287 -105.673 1.00 32.62 329 ALA A N 1
ATOM 2507 C CA . ALA A 1 329 ? 37.414 -14.714 -104.431 1.00 32.62 329 ALA A CA 1
ATOM 2508 C C . ALA A 1 329 ? 37.899 -14.170 -103.051 1.00 32.62 329 ALA A C 1
ATOM 2510 O O . ALA A 1 329 ? 39.044 -14.320 -102.659 1.00 32.62 329 ALA A O 1
ATOM 2511 N N . GLY A 1 330 ? 37.095 -13.502 -102.201 1.00 38.69 330 GLY A N 1
ATOM 2512 C CA . GLY A 1 330 ? 35.862 -13.976 -101.527 1.00 38.69 330 GLY A CA 1
ATOM 2513 C C . GLY A 1 330 ? 36.152 -15.133 -100.535 1.00 38.69 330 GLY A C 1
ATOM 2514 O O . GLY A 1 330 ? 36.954 -15.973 -100.924 1.00 38.69 330 GLY A O 1
ATOM 2515 N N . PRO A 1 331 ? 35.529 -15.302 -99.330 1.00 51.53 331 PRO A N 1
ATOM 2516 C CA . PRO A 1 331 ? 34.285 -14.704 -98.800 1.00 51.53 331 PRO A CA 1
ATOM 2517 C C . PRO A 1 331 ? 34.228 -14.419 -97.250 1.00 51.53 331 PRO A C 1
ATOM 2519 O O . PRO A 1 331 ? 35.170 -14.657 -96.508 1.00 51.53 331 PRO A O 1
ATOM 2522 N N . SER A 1 332 ? 33.067 -13.908 -96.795 1.00 41.12 332 SER A N 1
ATOM 2523 C CA . SER A 1 332 ? 32.246 -14.228 -95.588 1.00 41.12 332 SER A CA 1
ATOM 2524 C C . SER A 1 332 ? 32.845 -14.787 -94.271 1.00 41.12 332 SER A C 1
ATOM 2526 O O . SER A 1 332 ? 3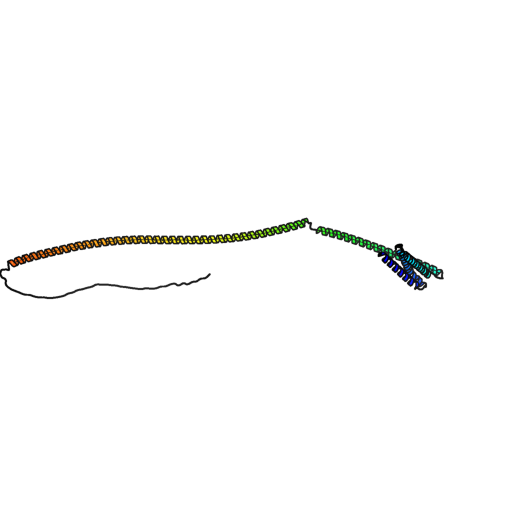3.515 -15.813 -94.288 1.00 41.12 332 SER A O 1
ATOM 2528 N N . LEU A 1 333 ? 32.416 -14.206 -93.129 1.00 41.59 333 LEU A N 1
ATOM 2529 C CA . LEU A 1 333 ? 31.741 -14.811 -91.936 1.00 41.59 333 LEU A CA 1
ATOM 2530 C C . LEU A 1 333 ? 31.845 -13.807 -90.751 1.00 41.59 333 LEU A C 1
ATOM 2532 O O . LEU A 1 333 ? 32.936 -13.353 -90.439 1.00 41.59 333 LEU A O 1
ATOM 2536 N N . ALA A 1 334 ? 30.770 -13.220 -90.204 1.00 38.22 334 ALA A N 1
ATOM 2537 C CA . ALA A 1 334 ? 29.714 -13.743 -89.312 1.00 38.22 334 ALA A CA 1
ATOM 2538 C C . ALA A 1 334 ? 30.068 -13.773 -87.800 1.00 38.22 334 ALA A C 1
ATOM 2540 O O . ALA A 1 334 ? 31.138 -14.239 -87.420 1.00 38.22 334 ALA A O 1
ATOM 2541 N N . SER A 1 335 ? 29.069 -13.399 -86.973 1.00 39.78 335 SER A N 1
ATOM 2542 C CA . SER A 1 335 ? 28.948 -13.428 -85.486 1.00 39.78 335 SER A CA 1
ATOM 2543 C C . SER A 1 335 ? 29.149 -12.056 -84.808 1.00 39.78 335 SER A C 1
ATOM 2545 O O . SER A 1 335 ? 30.129 -11.385 -85.084 1.00 39.78 335 SER A O 1
ATOM 2547 N N . SER A 1 336 ? 28.293 -11.533 -83.921 1.00 42.47 336 SER A N 1
ATOM 2548 C CA . SER A 1 336 ? 27.132 -12.078 -83.204 1.00 42.47 336 SER A CA 1
ATOM 2549 C C . SER A 1 336 ? 26.224 -10.954 -82.673 1.00 42.47 336 SER A C 1
ATOM 2551 O O . SER A 1 336 ? 26.698 -9.915 -82.218 1.00 42.47 336 SER A O 1
ATOM 2553 N N . LEU A 1 337 ? 24.920 -11.231 -82.655 1.00 44.41 337 LEU A N 1
ATOM 2554 C CA . LEU A 1 337 ? 23.900 -10.611 -81.803 1.00 44.41 337 LEU A CA 1
ATOM 2555 C C . LEU A 1 337 ? 24.232 -10.756 -80.303 1.00 44.41 337 LEU A C 1
ATOM 2557 O O . LEU A 1 337 ? 24.651 -11.839 -79.906 1.00 44.41 337 LEU A O 1
ATOM 2561 N N . PHE A 1 338 ? 23.884 -9.768 -79.465 1.00 49.34 338 PHE A N 1
ATOM 2562 C CA . PHE A 1 338 ? 23.173 -10.053 -78.205 1.00 49.34 338 PHE A CA 1
ATOM 2563 C C . PHE A 1 338 ? 22.389 -8.840 -77.665 1.00 49.34 338 PHE A C 1
ATOM 2565 O O . PHE A 1 338 ? 22.899 -7.726 -77.577 1.00 49.34 338 PHE A O 1
ATOM 2572 N N . TRP A 1 339 ? 21.127 -9.101 -77.322 1.00 50.53 339 TRP A N 1
ATOM 2573 C CA . TRP A 1 339 ? 20.166 -8.266 -76.593 1.00 50.53 339 TRP A CA 1
ATOM 2574 C C . TRP A 1 339 ? 20.221 -8.616 -75.092 1.00 50.53 339 TRP A C 1
ATOM 2576 O O . TRP A 1 339 ? 20.400 -9.783 -74.764 1.00 50.53 339 TRP A O 1
ATOM 2586 N N . GLY A 1 340 ? 19.947 -7.666 -74.189 1.00 44.69 340 GLY A N 1
ATOM 2587 C CA . GLY A 1 340 ? 19.611 -7.951 -72.778 1.00 44.69 340 GLY A CA 1
ATOM 2588 C C . GLY A 1 340 ? 19.717 -6.705 -71.877 1.00 44.69 340 GLY A C 1
ATOM 2589 O O . GLY A 1 340 ? 20.825 -6.283 -71.584 1.00 44.69 340 GLY A O 1
ATOM 2590 N N . GLN A 1 341 ? 18.643 -5.947 -71.598 1.00 46.59 341 GLN A N 1
ATOM 2591 C CA . GLN A 1 341 ? 17.648 -6.170 -70.517 1.00 46.59 341 GLN A CA 1
ATOM 2592 C C . GLN A 1 341 ? 18.230 -5.815 -69.125 1.00 46.59 341 GLN A C 1
ATOM 2594 O O . GLN A 1 341 ? 19.087 -6.515 -68.612 1.00 46.59 341 GLN A O 1
ATOM 2599 N N . ARG A 1 342 ? 17.983 -4.615 -68.575 1.00 48.94 342 ARG A N 1
ATOM 2600 C CA . ARG A 1 342 ? 16.878 -4.246 -67.653 1.00 48.94 342 ARG A CA 1
ATOM 2601 C C . ARG A 1 342 ? 16.598 -5.291 -66.559 1.00 48.94 342 ARG A C 1
ATOM 2603 O O . ARG A 1 342 ? 15.995 -6.311 -66.865 1.00 48.94 342 ARG A O 1
ATOM 2610 N N . ASN A 1 343 ? 16.938 -4.973 -65.306 1.00 49.25 343 ASN A N 1
ATOM 2611 C CA . ASN A 1 343 ? 16.105 -5.159 -64.104 1.00 49.25 343 ASN A CA 1
ATOM 2612 C C . ASN A 1 343 ? 16.845 -4.688 -62.842 1.00 49.25 343 ASN A C 1
ATOM 2614 O O . ASN A 1 343 ? 18.037 -4.955 -62.714 1.00 49.25 343 ASN A O 1
ATOM 2618 N N . GLY A 1 344 ? 16.089 -4.101 -61.908 1.00 49.19 344 GLY A N 1
ATOM 2619 C CA . GLY A 1 344 ? 16.455 -3.954 -60.494 1.00 49.19 344 GLY A CA 1
ATOM 2620 C C . GLY A 1 344 ? 16.820 -2.547 -60.093 1.00 49.19 344 GLY A C 1
ATOM 2621 O O . GLY A 1 344 ? 18.033 -2.326 -59.916 1.00 49.19 344 GLY A O 1
#

Foldseek 3Di:
DVVVVVLVVVLVVLLVVLVVLLVVLVPFDQDPVSLLVCLLSLLVSVVSLVVSLVSLVPDPPDPVSVVSVVSSVVSVVSSVVSLCSSLDDPDPVSNVVSVVSSVVSNVVVVVVVVVVVVVVVVVVVVVVVVVVVVVVVVVVVVVVVVVVVVVPDDPVVVVVVVVVVVVVVVVVVVVVVVVVVVVVVVVVVVVVVVVVVVVVVVVVVVVVVVVVVVVVVVVVVVVVVVVVVVVVVVVVVVVVVVVVVVVVVVVVVVVVVVVVVVVVVVVVVVVVVVVVVVVVVVVVVVVVVVVVVVVPPPDDDDDDDDDDDDDDDDDDDDDDYDDDYDDDDDDDDDDDDDDDDDDD

pLDDT: mean 83.6, std 20.95, range [25.36, 98.0]

Radius of gyration: 98.21 Å; chains: 1; bounding box: 151×47×261 Å

Organism: NCBI:txid47775

Sequence (344 aa):
MAQSAVDSGRQRSLLQNAQTLVAELRALPLDPATTRASYPRMFELVRMVKRYSEATAALPADETRAMWEQRGQWLQEEVAGLAQERIYSPDQQQYWLNLLLLLFAGAEACDRALREKLELDIAHQSQSRQLAELRGQLEAARSEAQEAAQRTCIPPALSEELLSLRSEVAVLRGELERGREQAAAAQQQAQLLAAERDSLREQLEGLRGELAALNNTANSRLEVIQQLMQRAESSSCQGQAAAAELSRLHAHCRTLSVNLETNAKVIEKLAQLNSELMDSLNAATATAEARARQLQQQQQGGGSSSPQEEAAGGFGGSRSGGGGEEAEAGPSLASSLFWGQRNG

Secondary structure (DSSP, 8-state):
-HHHHHHHHHHHHHHHHHHHHHHHHHHS--SHHHHHHHHHHHHHHHHHHHHHHHHHHTS-SSHHHHHHHHHHHHHHHHHHHHHHHHH--SSHHHHHHHHHHHHHHHHHHHHHHHHHHHHHHHHHHHHHHHHHHHHHHHHHHHHHHHHHHHHH---HHHHHHHHHHHHHHHHHHHHHHHHHHHHHHHHHHHHHHHHHHHHHHHHHHHHHHHHHHHHHHHHHHHHHHHHHHHHHHHHHHHHHHHHHHHHHHHHHHHHHHHHHHHHHHHHHHHHHHHHHHHHHHHHHHHHHHHHHHHHSSS----------------------------------------------